Protein AF-A0A820UJE1-F1 (afdb_monomer_lite)

Foldseek 3Di:
DDDDDDDDDDPPPPPPPPPPADDQDPLQVLLLVVLVVQVPDPAADACVVSQVSQVVSQCQQQDQDPVRDGVLAPGDPVRNVVCCVSNPQWDADDDPDGGIHGNLVSQLVSCVVHHDPLSNLVSVLCNQLQDPPRDGPQWDDDPPDTDGNPPPCSLVVSLVSLVVSCVVCVPPPPVVSVVSNVVSVVVVVVVVVVVVVVVVVVVVPDDDDDDDDD

Organism: NCBI:txid392030

Sequence (214 aa):
MPKKLALAFVLAAASTLALAQTALPTAVQNYIHLLASTEASTSAVSIAPVYQAALDAQTALMQLTSTEQTVVETLSDSEFENAQNTLRGMVIARGYEIYANPEPNFFAHLAEKHGLPEDISFFQLTAKASGEKQIPAYLKDRATTPCVRYGEHIITELYENWQRYQRRWPLAYTQIVQQNLTDLEEVYSKSSVIFYRAIHAVASHSKPVRAYYN

pLDDT: mean 82.5, std 21.39, range [27.7, 98.69]

Secondary structure (DSSP, 8-state):
--------------------PPPPPHHHHHHHHHHHHHHH-SS---SHHHHHHHHHHHHHHT-B-TTS-BHHHHS-HHHHHHHHHHSTTEEEE-SSS-EEEE-HHHHHHHHHHH--HHHHHHHHHHHHHB-GGG-BTTEE--SSS-EE-TTSSHHHHHHHHHHHHHHH-TTSSHHHHHHHHHHHHHHHHHHHHHHHHHHHHHHTT---------

Radius of gyration: 27.83 Å; chains: 1; bounding box: 128×40×66 Å

Structure (mmCIF, N/CA/C/O backbone):
data_AF-A0A820UJE1-F1
#
_entry.id   AF-A0A820UJE1-F1
#
loop_
_atom_site.group_PDB
_atom_site.id
_atom_site.type_symbol
_atom_site.label_atom_id
_atom_site.label_alt_id
_atom_site.label_comp_id
_atom_site.label_asym_id
_atom_site.label_entity_id
_atom_site.label_seq_id
_atom_site.pdbx_PDB_ins_code
_atom_site.Cartn_x
_atom_site.Cartn_y
_atom_site.Cartn_z
_atom_site.occupancy
_atom_site.B_iso_or_equiv
_atom_site.auth_seq_id
_atom_site.auth_comp_id
_atom_site.auth_asym_id
_atom_site.auth_atom_id
_atom_site.pdbx_PDB_model_num
ATOM 1 N N . MET A 1 1 ? -69.999 -13.473 48.364 1.00 30.08 1 MET A N 1
ATOM 2 C CA . MET A 1 1 ? -69.240 -14.548 47.677 1.00 30.08 1 MET A CA 1
ATOM 3 C C . MET A 1 1 ? -68.849 -14.041 46.282 1.00 30.08 1 MET A C 1
ATOM 5 O O . MET A 1 1 ? -69.556 -13.179 45.788 1.00 30.08 1 MET A O 1
ATOM 9 N N . PRO A 1 2 ? -67.695 -14.461 45.734 1.00 49.50 2 PRO A N 1
ATOM 10 C CA . PRO A 1 2 ? -66.468 -13.704 45.391 1.00 49.50 2 PRO A CA 1
ATOM 11 C C . PRO A 1 2 ? -66.547 -12.979 44.017 1.00 49.50 2 PRO A C 1
ATOM 13 O O . PRO A 1 2 ? -67.532 -13.149 43.323 1.00 49.50 2 PRO A O 1
ATOM 16 N N . LYS A 1 3 ? -65.598 -12.197 43.476 1.00 41.28 3 LYS A N 1
ATOM 17 C CA . LYS A 1 3 ? -64.204 -11.809 43.774 1.00 41.28 3 LYS A CA 1
ATOM 18 C C . LYS A 1 3 ? -63.903 -10.562 42.918 1.00 41.28 3 LYS A C 1
ATOM 20 O O . LYS A 1 3 ? -64.308 -10.500 41.762 1.00 41.28 3 LYS A O 1
ATOM 25 N N . LYS A 1 4 ? -63.143 -9.614 43.470 1.00 56.38 4 LYS A N 1
ATOM 26 C CA . LYS A 1 4 ? -62.434 -8.570 42.714 1.00 56.38 4 LYS A CA 1
ATOM 27 C C . LYS A 1 4 ? -61.429 -9.238 41.764 1.00 56.38 4 LYS A C 1
ATOM 29 O O . LYS A 1 4 ? -60.678 -10.095 42.223 1.00 56.38 4 LYS A O 1
ATOM 34 N N . LEU A 1 5 ? -61.353 -8.808 40.506 1.00 45.59 5 LEU A N 1
ATOM 35 C CA . LEU A 1 5 ? -60.151 -8.978 39.687 1.00 45.59 5 LEU A CA 1
ATOM 36 C C . LEU A 1 5 ? -59.868 -7.663 38.957 1.00 45.59 5 LEU A C 1
ATOM 38 O O . LEU A 1 5 ? -60.525 -7.309 37.984 1.00 45.59 5 LEU A O 1
ATOM 42 N N . ALA A 1 6 ? -58.911 -6.921 39.507 1.00 49.84 6 ALA A N 1
ATOM 43 C CA . ALA A 1 6 ? -58.256 -5.812 38.842 1.00 49.84 6 ALA A CA 1
ATOM 44 C C . ALA A 1 6 ? -57.276 -6.397 37.819 1.00 49.84 6 ALA A C 1
ATOM 46 O O . ALA A 1 6 ? -56.399 -7.179 38.186 1.00 49.84 6 ALA A O 1
ATOM 47 N N . LEU A 1 7 ? -57.441 -6.041 36.547 1.00 47.47 7 LEU A N 1
ATOM 48 C CA . LEU A 1 7 ? -56.491 -6.376 35.495 1.00 47.47 7 LEU A CA 1
ATOM 49 C C . LEU A 1 7 ? -55.492 -5.216 35.393 1.00 47.47 7 LEU A C 1
ATOM 51 O O . LEU A 1 7 ? -55.808 -4.157 34.856 1.00 47.47 7 LEU A O 1
ATOM 55 N N . ALA A 1 8 ? -54.312 -5.394 35.983 1.00 50.28 8 ALA A N 1
ATOM 56 C CA . ALA A 1 8 ? -53.199 -4.467 35.837 1.00 50.28 8 ALA A CA 1
ATOM 57 C C . ALA A 1 8 ? -52.499 -4.740 34.498 1.00 50.28 8 ALA A C 1
ATOM 59 O O . ALA A 1 8 ? -51.944 -5.817 34.284 1.00 50.28 8 ALA A O 1
ATOM 60 N N . PHE A 1 9 ? -52.552 -3.764 33.594 1.00 45.19 9 PHE A N 1
ATOM 61 C CA . PHE A 1 9 ? -51.863 -3.782 32.309 1.00 45.19 9 PHE A CA 1
ATOM 62 C C . PHE A 1 9 ? -50.439 -3.249 32.530 1.00 45.19 9 PHE A C 1
ATOM 64 O O . PHE A 1 9 ? -50.237 -2.049 32.708 1.00 45.19 9 PHE A O 1
ATOM 71 N N . VAL A 1 10 ? -49.450 -4.142 32.600 1.00 50.09 10 VAL A N 1
ATOM 72 C CA . VAL A 1 10 ? -48.032 -3.767 32.704 1.00 50.09 10 VAL A CA 1
ATOM 73 C C . VAL A 1 10 ? -47.523 -3.459 31.294 1.00 50.09 10 VAL A C 1
ATOM 75 O O . VAL A 1 10 ? -47.227 -4.371 30.526 1.00 50.09 10 VAL A O 1
ATOM 78 N N . LEU A 1 11 ? -47.440 -2.171 30.939 1.00 48.62 11 LEU A N 1
ATOM 79 C CA . LEU A 1 11 ? -46.654 -1.716 29.788 1.00 48.62 11 LEU A CA 1
ATOM 80 C C . LEU A 1 11 ? -45.169 -1.905 30.121 1.00 48.62 11 LEU A C 1
ATOM 82 O O . LEU A 1 11 ? -44.580 -1.105 30.847 1.00 48.62 11 LEU A O 1
ATOM 86 N N . ALA A 1 12 ? -44.558 -2.957 29.585 1.00 50.88 12 ALA A N 1
ATOM 87 C CA . ALA A 1 12 ? -43.108 -3.067 29.528 1.00 50.88 12 ALA A CA 1
ATOM 88 C C . ALA A 1 12 ? -42.595 -2.129 28.423 1.00 50.88 12 ALA A C 1
ATOM 90 O O . ALA A 1 12 ? -42.677 -2.442 27.236 1.00 50.88 12 ALA A O 1
ATOM 91 N N . ALA A 1 13 ? -42.105 -0.951 28.812 1.00 52.72 13 ALA A N 1
ATOM 92 C CA . ALA A 1 13 ? -41.364 -0.068 27.922 1.00 52.72 13 ALA A CA 1
ATOM 93 C C . ALA A 1 13 ? -40.002 -0.709 27.614 1.00 52.72 13 ALA A C 1
ATOM 95 O O . ALA A 1 13 ? -39.101 -0.718 28.452 1.00 52.72 13 ALA A O 1
ATOM 96 N N . ALA A 1 14 ? -39.864 -1.286 26.421 1.00 53.31 14 ALA A N 1
ATOM 97 C CA . ALA A 1 14 ? -38.580 -1.724 25.895 1.00 53.31 14 ALA A CA 1
ATOM 98 C C . ALA A 1 14 ? -37.785 -0.489 25.451 1.00 53.31 14 ALA A C 1
ATOM 100 O O . ALA A 1 14 ? -37.914 -0.016 24.324 1.00 53.31 14 ALA A O 1
ATOM 101 N N . SER A 1 15 ? -36.985 0.066 26.358 1.00 49.78 15 SER A N 1
ATOM 102 C CA . SER A 1 15 ? -35.997 1.090 26.027 1.00 49.78 15 SER A CA 1
ATOM 103 C C . SER A 1 15 ? -34.847 0.430 25.265 1.00 49.78 15 SER A C 1
ATOM 105 O O . SER A 1 15 ? -33.932 -0.126 25.869 1.00 49.78 15 SER A O 1
ATOM 107 N N . THR A 1 16 ? -34.886 0.457 23.935 1.00 49.41 16 THR A N 1
ATOM 108 C CA . THR A 1 16 ? -33.722 0.123 23.108 1.00 49.41 16 THR A CA 1
ATOM 109 C C . THR A 1 16 ? -32.657 1.197 23.311 1.00 49.41 16 THR A C 1
ATOM 111 O O . THR A 1 16 ? -32.743 2.284 22.741 1.00 49.41 16 THR A O 1
ATOM 114 N N . LEU A 1 17 ? -31.657 0.901 24.140 1.00 52.72 17 LEU A N 1
ATOM 115 C CA . LEU A 1 17 ? -30.391 1.626 24.145 1.00 52.72 17 LEU A CA 1
ATOM 116 C C . LEU A 1 17 ? -29.704 1.352 22.803 1.00 52.72 17 LEU A C 1
ATOM 118 O O . LEU A 1 17 ? -29.095 0.303 22.612 1.00 52.72 17 LEU A O 1
ATOM 122 N N . ALA A 1 18 ? -29.838 2.280 21.856 1.00 53.78 18 ALA A N 1
ATOM 123 C CA . ALA A 1 18 ? -28.955 2.325 20.703 1.00 53.78 18 ALA A CA 1
ATOM 124 C C . ALA A 1 18 ? -27.559 2.684 21.229 1.00 53.78 18 ALA A C 1
ATOM 126 O O . ALA A 1 18 ? -27.301 3.833 21.587 1.00 53.78 18 ALA A O 1
ATOM 127 N N . LEU A 1 19 ? -26.683 1.684 21.347 1.00 55.41 19 LEU A N 1
ATOM 128 C CA . LEU A 1 19 ? -25.253 1.917 21.516 1.00 55.41 19 LEU A CA 1
ATOM 129 C C . LEU A 1 19 ? -24.808 2.790 20.340 1.00 55.41 19 LEU A C 1
ATOM 131 O O . LEU A 1 19 ? -24.937 2.388 19.185 1.00 55.41 19 LEU A O 1
ATOM 135 N N . ALA A 1 20 ? -24.364 4.011 20.634 1.00 58.59 20 ALA A N 1
ATOM 136 C CA . ALA A 1 20 ? -23.804 4.897 19.629 1.00 58.59 20 ALA A CA 1
ATOM 137 C C . ALA A 1 20 ? -22.527 4.240 19.091 1.00 58.59 20 ALA A C 1
ATOM 139 O O . ALA A 1 20 ? -21.513 4.220 19.783 1.00 58.59 20 ALA A O 1
ATOM 140 N N . GLN A 1 21 ? -22.604 3.662 17.892 1.00 61.16 21 GLN A N 1
ATOM 141 C CA . GLN A 1 21 ? -21.427 3.181 17.176 1.00 61.16 21 GLN A CA 1
ATOM 142 C C . GLN A 1 21 ? -20.508 4.371 16.914 1.00 61.16 21 GLN A C 1
ATOM 144 O O . GLN A 1 21 ? -20.946 5.413 16.416 1.00 61.16 21 GLN A O 1
ATOM 149 N N . THR A 1 22 ? -19.237 4.220 17.259 1.00 68.88 22 THR A N 1
ATOM 150 C CA . THR A 1 22 ? -18.209 5.181 16.885 1.00 68.88 22 THR A CA 1
ATOM 151 C C . THR A 1 22 ? -18.117 5.213 15.364 1.00 68.88 22 THR A C 1
ATOM 153 O O . THR A 1 22 ? -17.865 4.210 14.697 1.00 68.88 22 THR A O 1
ATOM 156 N N . ALA A 1 23 ? -18.401 6.378 14.783 1.00 81.25 23 ALA A N 1
ATOM 157 C CA . ALA A 1 23 ? -18.272 6.547 13.347 1.00 81.25 23 ALA A CA 1
ATOM 158 C C . ALA A 1 23 ? -16.792 6.418 12.962 1.00 81.25 23 ALA A C 1
ATOM 160 O O . ALA A 1 23 ? -15.936 7.083 13.550 1.00 81.25 23 ALA A O 1
ATOM 161 N N . LEU A 1 24 ? -16.497 5.584 11.960 1.00 89.69 24 LEU A N 1
ATOM 162 C CA . LEU A 1 24 ? -15.146 5.463 11.413 1.00 89.69 24 LEU A CA 1
ATOM 163 C C . LEU A 1 24 ? -14.645 6.832 10.910 1.00 89.69 24 LEU A C 1
ATOM 165 O O . LEU A 1 24 ? -15.453 7.630 10.419 1.00 89.69 24 LEU A O 1
ATOM 169 N N . PRO A 1 25 ? -13.328 7.107 10.969 1.00 94.81 25 PRO A N 1
ATOM 170 C CA . PRO A 1 25 ? -12.763 8.365 10.486 1.00 94.81 25 PRO A CA 1
ATOM 171 C C . PRO A 1 25 ? -13.161 8.695 9.040 1.00 94.81 25 PRO A C 1
ATOM 173 O O . PRO A 1 25 ? -13.310 7.804 8.204 1.00 94.81 25 PRO A O 1
ATOM 176 N N . THR A 1 26 ? -13.257 9.980 8.695 1.00 96.25 26 THR A N 1
ATOM 177 C CA . THR A 1 26 ? -13.631 10.417 7.335 1.00 96.25 26 THR A CA 1
ATOM 178 C C . THR A 1 26 ? -12.717 9.837 6.250 1.00 96.25 26 THR A C 1
ATOM 180 O O . THR A 1 26 ? -13.201 9.444 5.192 1.00 96.25 26 THR A O 1
ATOM 183 N N . ALA A 1 27 ? -11.410 9.718 6.514 1.00 97.81 27 ALA A N 1
ATOM 184 C CA . ALA A 1 27 ? -10.462 9.098 5.581 1.00 97.81 27 ALA A CA 1
ATOM 185 C C . ALA A 1 27 ? -10.822 7.633 5.273 1.00 97.81 27 ALA A C 1
ATOM 187 O O . ALA A 1 27 ? -10.753 7.196 4.127 1.00 97.81 27 ALA A O 1
ATOM 188 N N . VAL A 1 28 ? -11.298 6.903 6.284 1.00 97.69 28 VAL A N 1
ATOM 189 C CA . VAL A 1 28 ? -11.755 5.518 6.149 1.00 97.69 28 VAL A CA 1
ATOM 190 C C . VAL A 1 28 ? -13.023 5.439 5.295 1.00 97.69 28 VAL A C 1
ATOM 192 O O . VAL A 1 28 ? -13.122 4.602 4.401 1.00 97.69 28 VAL A O 1
ATOM 195 N N . GLN A 1 29 ? -13.975 6.346 5.512 1.00 97.06 29 GLN A N 1
ATOM 196 C CA . GLN A 1 29 ? -15.193 6.416 4.697 1.00 97.06 29 GLN A CA 1
ATOM 197 C C . GLN A 1 29 ? -14.880 6.759 3.231 1.00 97.06 29 GLN A C 1
ATOM 199 O O . GLN A 1 29 ? -15.433 6.142 2.319 1.00 97.06 29 GLN A O 1
ATOM 204 N N . ASN A 1 30 ? -13.947 7.687 2.998 1.00 98.25 30 ASN A N 1
ATOM 205 C CA . ASN A 1 30 ? -13.475 8.028 1.656 1.00 98.25 30 ASN A CA 1
ATOM 206 C C . ASN A 1 30 ? -12.833 6.831 0.951 1.00 98.25 30 ASN A C 1
ATOM 208 O O . ASN A 1 30 ? -13.122 6.599 -0.223 1.00 98.25 30 ASN A O 1
ATOM 212 N N . TYR A 1 31 ? -12.000 6.062 1.657 1.00 98.62 31 TYR A N 1
ATOM 213 C CA . TYR A 1 31 ? -11.415 4.835 1.123 1.00 98.62 31 TYR A CA 1
ATOM 214 C C . TYR A 1 31 ? -12.494 3.844 0.668 1.00 98.62 31 TYR A C 1
ATOM 216 O O . TYR A 1 31 ? -12.481 3.416 -0.485 1.00 98.62 31 TYR A O 1
ATOM 224 N N . ILE A 1 32 ? -13.468 3.547 1.535 1.00 98.12 32 ILE A N 1
ATOM 225 C CA . ILE A 1 32 ? -14.571 2.621 1.230 1.00 98.12 32 ILE A CA 1
ATOM 226 C C . ILE A 1 32 ? -15.334 3.076 -0.022 1.00 98.12 32 ILE A C 1
ATOM 228 O O . ILE A 1 32 ? -15.612 2.273 -0.915 1.00 98.12 32 ILE A O 1
ATOM 232 N N . HIS A 1 33 ? -15.641 4.371 -0.118 1.00 98.19 33 HIS A N 1
ATOM 233 C CA . HIS A 1 33 ? -16.352 4.932 -1.263 1.00 98.19 33 HIS A CA 1
ATOM 234 C C . HIS A 1 33 ? -15.537 4.845 -2.567 1.00 98.19 33 HIS A C 1
ATOM 236 O O . HIS A 1 33 ? -16.061 4.436 -3.605 1.00 98.19 33 HIS A O 1
ATOM 242 N N . LEU A 1 34 ? -14.251 5.209 -2.532 1.00 98.50 34 LEU A N 1
ATOM 243 C CA . LEU A 1 34 ? -13.372 5.144 -3.705 1.00 98.50 34 LEU A CA 1
ATOM 244 C C . LEU A 1 34 ? -13.132 3.708 -4.168 1.00 98.50 34 LEU A C 1
ATOM 246 O O . LEU A 1 34 ? -13.106 3.460 -5.376 1.00 98.50 34 LEU A O 1
ATOM 250 N N . LEU A 1 35 ? -13.013 2.763 -3.234 1.00 98.69 35 LEU A N 1
ATOM 251 C CA . LEU A 1 35 ? -12.910 1.347 -3.559 1.00 98.69 35 LEU A CA 1
ATOM 252 C C . LEU A 1 35 ? -14.166 0.862 -4.283 1.00 98.69 35 LEU A C 1
ATOM 254 O O . LEU A 1 35 ? -14.053 0.315 -5.377 1.00 98.69 35 LEU A O 1
ATOM 258 N N . ALA A 1 36 ? -15.353 1.137 -3.738 1.00 98.31 36 ALA A N 1
ATOM 259 C CA . ALA A 1 36 ? -16.612 0.749 -4.369 1.00 98.31 36 ALA A CA 1
ATOM 260 C C . ALA A 1 36 ? -16.767 1.348 -5.781 1.00 98.31 36 ALA A C 1
ATOM 262 O O . ALA A 1 36 ? -17.174 0.652 -6.710 1.00 98.31 36 ALA A O 1
ATOM 263 N N . SER A 1 37 ? -16.394 2.619 -5.962 1.00 98.00 37 SER A N 1
ATOM 264 C CA . SER A 1 37 ? -16.399 3.284 -7.273 1.00 98.00 37 SER A CA 1
ATOM 265 C C . SER A 1 37 ? -15.435 2.618 -8.266 1.00 98.00 37 SER A C 1
ATOM 267 O O . SER A 1 37 ? -15.793 2.366 -9.416 1.00 98.00 37 SER A O 1
ATOM 269 N N . THR A 1 38 ? -14.228 2.271 -7.809 1.00 98.44 38 THR A N 1
ATOM 270 C CA . THR A 1 38 ? -13.214 1.588 -8.626 1.00 98.44 38 THR A CA 1
ATOM 271 C C . THR A 1 38 ? -13.698 0.204 -9.061 1.00 98.44 38 THR A C 1
ATOM 273 O O . THR A 1 38 ? -13.609 -0.139 -10.237 1.00 98.44 38 THR A O 1
ATOM 276 N N . GLU A 1 39 ? -14.274 -0.573 -8.141 1.00 97.94 39 GLU A N 1
ATOM 277 C CA . GLU A 1 39 ? -14.795 -1.917 -8.423 1.00 97.94 39 GLU A CA 1
ATOM 278 C C . GLU A 1 39 ? -16.016 -1.915 -9.352 1.00 97.94 39 GLU A C 1
ATOM 280 O O . GLU A 1 39 ? -16.224 -2.871 -10.104 1.00 97.94 39 GLU A O 1
ATOM 285 N N . ALA A 1 40 ? -16.818 -0.849 -9.313 1.00 98.12 40 ALA A N 1
ATOM 286 C CA . ALA A 1 40 ? -17.959 -0.659 -10.202 1.00 98.12 40 ALA A CA 1
ATOM 287 C C . ALA A 1 40 ? -17.558 -0.171 -11.606 1.00 98.12 40 ALA A C 1
ATOM 289 O O . ALA A 1 40 ? -18.391 -0.183 -12.516 1.00 98.12 40 ALA A O 1
ATOM 290 N N . SER A 1 41 ? -16.306 0.256 -11.805 1.00 97.69 41 SER A N 1
ATOM 291 C CA . SER A 1 41 ? -15.843 0.760 -13.095 1.00 97.69 41 SER A CA 1
ATOM 292 C C . SER A 1 41 ? -15.837 -0.338 -14.158 1.00 97.69 41 SER A C 1
ATOM 294 O O . SER A 1 41 ? -15.224 -1.395 -13.993 1.00 97.69 41 SER A O 1
ATOM 296 N N . THR A 1 42 ? -16.472 -0.056 -15.297 1.00 96.44 42 THR A N 1
ATOM 297 C CA . THR A 1 42 ? -16.490 -0.938 -16.475 1.00 96.44 42 THR A CA 1
ATOM 298 C C . THR A 1 42 ? -15.301 -0.718 -17.411 1.00 96.44 42 THR A C 1
ATOM 300 O O . THR A 1 42 ? -15.140 -1.454 -18.382 1.00 96.44 42 THR A O 1
ATOM 303 N N . SER A 1 43 ? -14.487 0.307 -17.161 1.00 96.44 43 SER A N 1
ATOM 304 C CA . SER A 1 43 ? -13.277 0.627 -17.920 1.00 96.44 43 SER A CA 1
ATOM 305 C C . SER A 1 43 ? -12.063 0.701 -17.002 1.00 96.44 43 SER A C 1
ATOM 307 O O . SER A 1 43 ? -12.204 0.907 -15.795 1.00 96.44 43 SER A O 1
ATOM 309 N N . ALA A 1 44 ? -10.871 0.587 -17.586 1.00 98.31 44 ALA A N 1
ATOM 310 C CA . ALA A 1 44 ? -9.637 0.821 -16.851 1.00 98.31 44 ALA A CA 1
ATOM 311 C C . ALA A 1 44 ? -9.613 2.252 -16.283 1.00 98.31 44 ALA A C 1
ATOM 313 O O . ALA A 1 44 ? -9.927 3.217 -16.985 1.00 98.31 44 ALA A O 1
ATOM 314 N N . VAL A 1 45 ? -9.255 2.371 -15.011 1.00 98.38 45 VAL A N 1
ATOM 315 C CA . VAL A 1 45 ? -9.131 3.612 -14.243 1.00 98.38 45 VAL A CA 1
ATOM 316 C C . VAL A 1 45 ? -7.847 3.554 -13.428 1.00 98.38 45 VAL A C 1
ATOM 318 O O . VAL A 1 45 ? -7.356 2.473 -13.117 1.00 98.38 45 VAL A O 1
ATOM 321 N N . SER A 1 46 ? -7.287 4.708 -13.068 1.00 98.19 46 SER A N 1
ATOM 322 C CA . SER A 1 46 ? -6.111 4.703 -12.199 1.00 98.19 46 SER A CA 1
ATOM 323 C C . SER A 1 46 ? -6.469 4.186 -10.805 1.00 98.19 46 SER A C 1
ATOM 325 O O . SER A 1 46 ? -7.461 4.622 -10.217 1.00 98.19 46 SER A O 1
ATOM 327 N N . ILE A 1 47 ? -5.629 3.309 -10.258 1.00 98.62 47 ILE A N 1
ATOM 328 C CA . ILE A 1 47 ? -5.743 2.807 -8.877 1.00 98.62 47 ILE A CA 1
ATOM 329 C C . ILE A 1 47 ? -5.098 3.768 -7.865 1.00 98.62 47 ILE A C 1
ATOM 331 O O . ILE A 1 47 ? -5.369 3.692 -6.665 1.00 98.62 47 ILE A O 1
ATOM 335 N N . ALA A 1 48 ? -4.298 4.732 -8.327 1.00 98.19 48 ALA A N 1
ATOM 336 C CA . ALA A 1 48 ? -3.585 5.656 -7.450 1.00 98.19 48 ALA A CA 1
ATOM 337 C C . ALA A 1 48 ? -4.505 6.404 -6.458 1.00 98.19 48 ALA A C 1
ATOM 339 O O . ALA A 1 48 ? -4.146 6.471 -5.281 1.00 98.19 48 ALA A O 1
ATOM 340 N N . PRO A 1 49 ? -5.701 6.906 -6.843 1.00 98.44 49 PRO A N 1
ATOM 341 C CA . PRO A 1 49 ? -6.589 7.592 -5.902 1.00 98.44 49 PRO A CA 1
ATOM 342 C C . PRO A 1 49 ? -7.117 6.693 -4.777 1.00 98.44 49 PRO A C 1
ATOM 344 O O . PRO A 1 49 ? -7.141 7.116 -3.623 1.00 98.44 49 PRO A O 1
ATOM 347 N N . VAL A 1 50 ? -7.527 5.455 -5.083 1.00 98.62 50 VAL A N 1
ATOM 348 C CA . VAL A 1 50 ? -8.023 4.525 -4.052 1.00 98.62 50 VAL A CA 1
ATOM 349 C C . VAL A 1 50 ? -6.889 4.049 -3.148 1.00 98.62 50 VAL A C 1
ATOM 351 O O . VAL A 1 50 ? -7.084 3.922 -1.942 1.00 98.62 50 VAL A O 1
ATOM 354 N N . TYR A 1 51 ? -5.687 3.855 -3.693 1.00 98.50 51 TYR A N 1
ATOM 355 C CA . TYR A 1 51 ? -4.531 3.488 -2.884 1.00 98.50 51 TYR A CA 1
ATOM 356 C C . TYR A 1 51 ? -4.075 4.626 -1.967 1.00 98.50 51 TYR A C 1
ATOM 358 O O . TYR A 1 51 ? -3.817 4.388 -0.791 1.00 98.50 51 TYR A O 1
ATOM 366 N N . GLN A 1 52 ? -4.063 5.872 -2.449 1.00 98.31 52 GLN A N 1
ATOM 367 C CA . GLN A 1 52 ? -3.803 7.028 -1.589 1.00 98.31 52 GLN A CA 1
ATOM 368 C C . GLN A 1 52 ? -4.839 7.125 -0.463 1.00 98.31 52 GLN A C 1
ATOM 370 O O . GLN A 1 52 ? -4.470 7.303 0.693 1.00 98.31 52 GLN A O 1
ATOM 375 N N . ALA A 1 53 ? -6.123 6.919 -0.769 1.00 98.62 53 ALA A N 1
ATOM 376 C CA . ALA A 1 53 ? -7.161 6.900 0.256 1.00 98.62 53 ALA A CA 1
ATOM 377 C C . ALA A 1 53 ? -6.961 5.770 1.281 1.00 98.62 53 ALA A C 1
ATOM 379 O O . ALA A 1 53 ? -7.275 5.953 2.454 1.00 98.62 53 ALA A O 1
ATOM 380 N N . ALA A 1 54 ? -6.402 4.627 0.875 1.00 98.50 54 ALA A N 1
ATOM 381 C CA . ALA A 1 54 ? -6.041 3.547 1.791 1.00 98.50 54 ALA A CA 1
ATOM 382 C C . ALA A 1 54 ? -4.882 3.936 2.728 1.00 98.50 54 ALA A C 1
ATOM 384 O O . ALA A 1 54 ? -4.922 3.608 3.913 1.00 98.50 54 ALA A O 1
ATOM 385 N N . LEU A 1 55 ? -3.879 4.670 2.232 1.00 97.94 55 LEU A N 1
ATOM 386 C CA . LEU A 1 55 ? -2.783 5.214 3.049 1.00 97.94 55 LEU A CA 1
ATOM 387 C C . LEU A 1 55 ? -3.284 6.280 4.039 1.00 97.94 55 LEU A C 1
ATOM 389 O O . LEU A 1 55 ? -2.866 6.317 5.201 1.00 97.94 55 LEU A O 1
ATOM 393 N N . ASP A 1 56 ? -4.231 7.113 3.611 1.00 98.19 56 ASP A N 1
ATOM 394 C CA . ASP A 1 56 ? -4.880 8.099 4.477 1.00 98.19 56 ASP A CA 1
ATOM 395 C C . ASP A 1 56 ? -5.742 7.404 5.546 1.00 98.19 56 ASP A C 1
ATOM 397 O O . ASP A 1 56 ? -5.726 7.789 6.717 1.00 98.19 56 ASP A O 1
ATOM 401 N N . ALA A 1 57 ? -6.461 6.339 5.171 1.00 98.31 57 ALA A N 1
ATOM 402 C CA . ALA A 1 57 ? -7.220 5.501 6.093 1.00 98.31 57 ALA A CA 1
ATOM 403 C C . ALA A 1 57 ? -6.305 4.806 7.111 1.00 98.31 57 ALA A C 1
ATOM 405 O O . ALA A 1 57 ? -6.607 4.835 8.301 1.00 98.31 57 ALA A O 1
ATOM 406 N N . GLN A 1 58 ? -5.165 4.256 6.678 1.00 97.50 58 GLN A N 1
ATOM 407 C CA . GLN A 1 58 ? -4.117 3.738 7.564 1.00 97.50 58 GLN A CA 1
ATOM 408 C C . GLN A 1 58 ? -3.693 4.803 8.578 1.00 97.50 58 GLN A C 1
ATOM 410 O O . GLN A 1 58 ? -3.700 4.547 9.780 1.00 97.50 58 GLN A O 1
ATOM 415 N N . THR A 1 59 ? -3.370 6.008 8.107 1.00 97.56 59 THR A N 1
ATOM 416 C CA . THR A 1 59 ? -2.929 7.108 8.974 1.00 97.56 59 THR A CA 1
ATOM 417 C C . THR A 1 59 ? -3.998 7.464 10.005 1.00 97.56 59 THR A C 1
ATOM 419 O O . THR A 1 59 ? -3.691 7.610 11.185 1.00 97.56 59 THR A O 1
ATOM 422 N N . ALA A 1 60 ? -5.261 7.553 9.585 1.00 97.38 60 ALA A N 1
ATOM 423 C CA . ALA A 1 60 ? -6.374 7.872 10.473 1.00 97.38 60 ALA A CA 1
ATOM 424 C C . ALA A 1 60 ? -6.661 6.759 11.495 1.00 97.38 60 ALA A C 1
ATOM 426 O O . ALA A 1 60 ? -6.968 7.048 12.648 1.00 97.38 60 ALA A O 1
ATOM 427 N N . LEU A 1 61 ? -6.544 5.492 11.094 1.00 96.19 61 LEU A N 1
ATOM 428 C CA . LEU A 1 61 ? -6.725 4.336 11.975 1.00 96.19 61 LEU A CA 1
ATOM 429 C C . LEU A 1 61 ? -5.598 4.221 13.012 1.00 96.19 61 LEU A C 1
ATOM 431 O O . LEU A 1 61 ? -5.839 3.841 14.156 1.00 96.19 61 LEU A O 1
ATOM 435 N N . MET A 1 62 ? -4.383 4.609 12.629 1.00 96.88 62 MET A N 1
ATOM 436 C CA . MET A 1 62 ? -3.202 4.607 13.496 1.00 96.88 62 MET A CA 1
ATOM 437 C C . MET A 1 62 ? -3.019 5.906 14.289 1.00 96.88 62 MET A C 1
ATOM 439 O O . MET A 1 62 ? -2.068 6.028 15.061 1.00 96.88 62 MET A O 1
ATOM 443 N N . GLN A 1 63 ? -3.912 6.884 14.125 1.00 95.62 63 GLN A N 1
ATOM 444 C CA . GLN A 1 63 ? -3.842 8.136 14.864 1.00 95.62 63 GLN A CA 1
ATOM 445 C C . GLN A 1 63 ? -4.132 7.898 16.349 1.00 95.62 63 GLN A C 1
ATOM 447 O O . GLN A 1 63 ? -5.122 7.257 16.706 1.00 95.62 63 GLN A O 1
ATOM 452 N N . LEU A 1 64 ? -3.280 8.448 17.218 1.00 93.19 64 LEU A N 1
ATOM 453 C CA . LEU A 1 64 ? -3.496 8.414 18.661 1.00 93.19 64 LEU A CA 1
ATOM 454 C C . LEU A 1 64 ? -4.675 9.309 19.050 1.00 93.19 64 LEU A C 1
ATOM 456 O O . LEU A 1 64 ? -4.795 10.455 18.610 1.00 93.19 64 LEU A O 1
ATOM 460 N N . THR A 1 65 ? -5.530 8.772 19.906 1.00 90.12 65 THR A N 1
ATOM 461 C CA . THR A 1 65 ? -6.647 9.477 20.529 1.00 90.12 65 THR A CA 1
ATOM 462 C C . THR A 1 65 ? -6.197 10.169 21.821 1.00 90.12 65 THR A C 1
ATOM 464 O O . THR A 1 65 ? -5.044 10.069 22.242 1.00 90.12 65 THR A O 1
ATOM 467 N N . SER A 1 66 ? -7.118 10.860 22.499 1.00 89.12 66 SER A N 1
ATOM 468 C CA . SER A 1 66 ? -6.840 11.501 23.792 1.00 89.12 66 SER A CA 1
ATOM 469 C C . SER A 1 66 ? -6.483 10.519 24.914 1.00 89.12 66 SER A C 1
ATOM 471 O O . SER A 1 66 ? -6.027 10.957 25.964 1.00 89.12 66 SER A O 1
ATOM 473 N N . THR A 1 67 ? -6.721 9.216 24.727 1.00 88.94 67 THR A N 1
ATOM 474 C CA . THR A 1 67 ? -6.365 8.158 25.686 1.00 88.94 67 THR A CA 1
ATOM 475 C C . THR A 1 67 ? -5.031 7.486 25.356 1.00 88.94 67 THR A C 1
ATOM 477 O O . THR A 1 67 ? -4.737 6.439 25.921 1.00 88.94 67 THR A O 1
ATOM 480 N N . GLU A 1 68 ? -4.240 8.057 24.437 1.00 92.06 68 GLU A N 1
ATOM 481 C CA . GLU A 1 68 ? -2.970 7.493 23.941 1.00 92.06 68 GLU A CA 1
ATOM 482 C C . GLU A 1 68 ? -3.109 6.117 23.263 1.00 92.06 68 GLU A C 1
ATOM 484 O O . GLU A 1 68 ? -2.120 5.437 23.009 1.00 92.06 68 GLU A O 1
ATOM 489 N N . GLN A 1 69 ? -4.335 5.726 22.915 1.00 92.94 69 GLN A N 1
ATOM 490 C CA . GLN A 1 69 ? -4.636 4.541 22.113 1.00 92.94 69 GLN A CA 1
ATOM 491 C C . GLN A 1 69 ? -4.869 4.942 20.660 1.00 92.94 69 GLN A C 1
ATOM 493 O O . GLN A 1 69 ? -5.434 6.011 20.402 1.00 92.94 69 GLN A O 1
ATOM 498 N N . THR A 1 70 ? -4.488 4.089 19.713 1.00 94.56 70 THR A N 1
ATOM 499 C CA . THR A 1 70 ? -4.866 4.261 18.302 1.00 94.56 70 THR A CA 1
ATOM 500 C C . THR A 1 70 ? -6.377 4.110 18.118 1.00 94.56 70 THR A C 1
ATOM 502 O O . THR A 1 70 ? -7.049 3.473 18.929 1.00 94.56 70 THR A O 1
ATOM 505 N N . VAL A 1 71 ? -6.937 4.652 17.033 1.00 94.31 71 VAL A N 1
ATOM 506 C CA . VAL A 1 71 ? -8.369 4.479 16.724 1.00 94.31 71 VAL A CA 1
ATOM 507 C C . VAL A 1 71 ? -8.751 2.998 16.636 1.00 94.31 71 VAL A C 1
ATOM 509 O O . VAL A 1 71 ? -9.815 2.619 17.109 1.00 94.31 71 VAL A O 1
ATOM 512 N N . VAL A 1 72 ? -7.889 2.136 16.087 1.00 94.50 72 VAL A N 1
ATOM 513 C CA . VAL A 1 72 ? -8.163 0.687 16.000 1.00 94.50 72 VAL A CA 1
ATOM 514 C C . VAL A 1 72 ? -8.303 0.039 17.385 1.00 94.50 72 VAL A C 1
ATOM 516 O O . VAL A 1 72 ? -9.091 -0.892 17.560 1.00 94.50 72 VAL A O 1
ATOM 519 N N . GLU A 1 73 ? -7.568 0.529 18.381 1.00 95.12 73 GLU A N 1
ATOM 520 C CA . GLU A 1 73 ? -7.620 0.022 19.755 1.00 95.12 73 GLU A CA 1
ATOM 521 C C . GLU A 1 73 ? -8.835 0.514 20.542 1.00 95.12 73 GLU A C 1
ATOM 523 O O . GLU A 1 73 ? -9.241 -0.153 21.492 1.00 95.12 73 GLU A O 1
ATOM 528 N N . THR A 1 74 ? -9.422 1.654 20.167 1.00 93.69 74 THR A N 1
ATOM 529 C CA . THR A 1 74 ? -10.603 2.197 20.857 1.00 93.69 74 THR A CA 1
ATOM 530 C C . THR A 1 74 ? -11.918 1.583 20.385 1.00 93.69 74 THR A C 1
ATOM 532 O O . THR A 1 74 ? -12.926 1.722 21.079 1.00 93.69 74 THR A O 1
ATOM 535 N N . LEU A 1 75 ? -11.921 0.883 19.244 1.00 93.44 75 LEU A N 1
ATOM 536 C CA . LEU A 1 75 ? -13.089 0.146 18.763 1.00 93.44 75 LEU A CA 1
ATOM 537 C C . LEU A 1 75 ? -13.489 -0.944 19.768 1.00 93.44 75 LEU A C 1
ATOM 539 O O . LEU A 1 75 ? -12.647 -1.702 20.252 1.00 93.44 75 LEU A O 1
ATOM 543 N N . SER A 1 76 ? -14.785 -1.094 20.035 1.00 93.69 76 SER A N 1
ATOM 544 C CA . SER A 1 76 ? -15.306 -2.295 20.699 1.00 93.69 76 SER A CA 1
ATOM 545 C C . SER A 1 76 ? -15.064 -3.547 19.849 1.00 93.69 76 SER A C 1
ATOM 547 O O . SER A 1 76 ? -14.799 -3.460 18.650 1.00 93.69 76 SER A O 1
ATOM 549 N N . ASP A 1 77 ? -15.185 -4.735 20.443 1.00 94.50 77 ASP A N 1
ATOM 550 C CA . ASP A 1 77 ? -15.000 -6.004 19.721 1.00 94.50 77 ASP A CA 1
ATOM 551 C C . ASP A 1 77 ? -15.899 -6.114 18.485 1.00 94.50 77 ASP A C 1
ATOM 553 O O . ASP A 1 77 ? -15.424 -6.455 17.403 1.00 94.50 77 ASP A O 1
ATOM 557 N N . SER A 1 78 ? -17.171 -5.730 18.618 1.00 94.19 78 SER A N 1
ATOM 558 C CA . SER A 1 78 ? -18.119 -5.722 17.502 1.00 94.19 78 SER A CA 1
ATOM 559 C C . SER A 1 78 ? -17.779 -4.688 16.428 1.00 94.19 78 SER A C 1
ATOM 561 O O . SER A 1 78 ? -17.980 -4.942 15.243 1.00 94.19 78 SER A O 1
ATOM 563 N N . GLU A 1 79 ? -17.273 -3.514 16.816 1.00 94.69 79 GLU A N 1
ATOM 564 C CA . GLU A 1 79 ? -16.878 -2.481 15.851 1.00 94.69 79 GLU A CA 1
ATOM 565 C C . GLU A 1 79 ? -15.606 -2.880 15.109 1.00 94.69 79 GLU A C 1
ATOM 567 O O . GLU A 1 79 ? -15.509 -2.653 13.906 1.00 94.69 79 GLU A O 1
ATOM 572 N N . PHE A 1 80 ? -14.660 -3.514 15.802 1.00 95.62 80 PHE A N 1
ATOM 573 C CA . PHE A 1 80 ? -13.435 -4.024 15.204 1.00 95.62 80 PHE A CA 1
ATOM 574 C C . PHE A 1 80 ? -13.722 -5.150 14.205 1.00 95.62 80 PHE A C 1
ATOM 576 O O . PHE A 1 80 ? -13.240 -5.092 13.076 1.00 95.62 80 PHE A O 1
ATOM 583 N N . GLU A 1 81 ? -14.561 -6.128 14.562 1.00 94.69 81 GLU A N 1
ATOM 584 C CA . GLU A 1 81 ? -14.980 -7.189 13.635 1.00 94.69 81 GLU A CA 1
ATOM 585 C C . GLU A 1 81 ? -15.714 -6.607 12.415 1.00 94.69 81 GLU A C 1
ATOM 587 O O . GLU A 1 81 ? -15.437 -6.965 11.268 1.00 94.69 81 GLU A O 1
ATOM 592 N N . ASN A 1 82 ? -16.611 -5.642 12.634 1.00 94.31 82 ASN A N 1
ATOM 593 C CA . ASN A 1 82 ? -17.279 -4.952 11.535 1.00 94.31 82 ASN A CA 1
ATOM 594 C C . ASN A 1 82 ? -16.288 -4.172 10.650 1.00 94.31 82 ASN A C 1
ATOM 596 O O . ASN A 1 82 ? -16.415 -4.183 9.423 1.00 94.31 82 ASN A O 1
ATOM 600 N N . ALA A 1 83 ? -15.283 -3.525 11.245 1.00 94.81 83 ALA A N 1
ATOM 601 C CA . ALA A 1 83 ? -14.233 -2.826 10.513 1.00 94.81 83 ALA A CA 1
ATOM 602 C C . ALA A 1 83 ? -13.393 -3.797 9.670 1.00 94.81 83 ALA A C 1
ATOM 604 O O . ALA A 1 83 ? -13.159 -3.509 8.500 1.00 94.81 83 ALA A O 1
ATOM 605 N N . GLN A 1 84 ? -13.022 -4.969 10.194 1.00 95.00 84 GLN A N 1
ATOM 606 C CA . GLN A 1 84 ? -12.307 -5.996 9.423 1.00 95.00 84 GLN A CA 1
ATOM 607 C C . GLN A 1 84 ? -13.094 -6.446 8.185 1.00 95.00 84 GLN A C 1
ATOM 609 O O . GLN A 1 84 ? -12.519 -6.620 7.113 1.00 95.00 84 GLN A O 1
ATOM 614 N N . ASN A 1 85 ? -14.416 -6.577 8.308 1.00 93.38 85 ASN A N 1
ATOM 615 C CA . ASN A 1 85 ? -15.278 -6.961 7.190 1.00 93.38 85 ASN A CA 1
ATOM 616 C C . ASN A 1 85 ? -15.498 -5.823 6.179 1.00 93.38 85 ASN A C 1
ATOM 618 O O . ASN A 1 85 ? -15.616 -6.065 4.976 1.00 93.38 85 ASN A O 1
ATOM 622 N N . THR A 1 86 ? -15.562 -4.580 6.657 1.00 94.12 86 THR A N 1
ATOM 623 C CA . THR A 1 86 ? -15.859 -3.407 5.822 1.00 94.12 86 THR A CA 1
ATOM 624 C C . THR A 1 86 ? -14.619 -2.907 5.076 1.00 94.12 86 THR A C 1
ATOM 626 O O . THR A 1 86 ? -14.713 -2.500 3.917 1.00 94.12 86 THR A O 1
ATOM 629 N N . LEU A 1 87 ? -13.443 -2.960 5.705 1.00 96.50 87 LEU A N 1
ATOM 630 C CA . LEU A 1 87 ? -12.178 -2.445 5.172 1.00 96.50 87 LEU A CA 1
ATOM 631 C C . LEU A 1 87 ? -11.478 -3.454 4.264 1.00 96.50 87 LEU A C 1
ATOM 633 O O . LEU A 1 87 ? -10.311 -3.795 4.452 1.00 96.50 87 LEU A O 1
ATOM 637 N N . ARG A 1 88 ? -12.199 -3.919 3.240 1.00 96.88 88 ARG A N 1
ATOM 638 C CA . ARG A 1 88 ? -11.653 -4.799 2.198 1.00 96.88 88 ARG A CA 1
ATOM 639 C C . ARG A 1 88 ? -10.374 -4.195 1.628 1.00 96.88 88 ARG A C 1
ATOM 641 O O . ARG A 1 88 ? -10.350 -3.007 1.333 1.00 96.88 88 ARG A O 1
ATOM 648 N N . GLY A 1 89 ? -9.325 -4.998 1.482 1.00 96.69 89 GLY A N 1
ATOM 649 C CA . GLY A 1 89 ? -8.025 -4.526 0.999 1.00 96.69 89 GLY A CA 1
ATOM 650 C C . GLY A 1 89 ? -7.156 -3.825 2.035 1.00 96.69 89 GLY A C 1
ATOM 651 O O . GLY A 1 89 ? -6.068 -3.375 1.692 1.00 96.69 89 GLY A O 1
ATOM 652 N N . MET A 1 90 ? -7.586 -3.764 3.294 1.00 97.06 90 MET A N 1
ATOM 653 C CA . MET A 1 90 ? -6.734 -3.410 4.421 1.00 97.06 90 MET A CA 1
ATOM 654 C C . MET A 1 90 ? -6.622 -4.588 5.385 1.00 97.06 90 MET A C 1
ATOM 656 O O . MET A 1 90 ? -7.573 -5.342 5.584 1.00 97.06 90 MET A O 1
ATOM 660 N N . VAL A 1 91 ? -5.463 -4.722 6.021 1.00 94.69 91 VAL A N 1
ATOM 661 C CA . VAL A 1 91 ? -5.281 -5.592 7.183 1.00 94.69 91 VAL A CA 1
ATOM 662 C C . VAL A 1 91 ? -5.173 -4.701 8.406 1.00 94.69 91 VAL A C 1
ATOM 664 O O . VAL A 1 91 ? -4.306 -3.828 8.458 1.00 94.69 91 VAL A O 1
ATOM 667 N N . ILE A 1 92 ? -6.062 -4.925 9.372 1.00 95.06 92 ILE A N 1
ATOM 668 C CA . ILE A 1 92 ? -6.046 -4.243 10.664 1.00 95.06 92 ILE A CA 1
ATOM 669 C C . ILE A 1 92 ? -5.827 -5.253 11.791 1.00 95.06 92 ILE A C 1
ATOM 671 O O . ILE A 1 92 ? -6.411 -6.342 11.788 1.00 95.06 92 ILE A O 1
ATOM 675 N N . ALA A 1 93 ? -5.000 -4.874 12.758 1.00 93.31 93 ALA A N 1
ATOM 676 C CA . ALA A 1 93 ? -4.690 -5.652 13.948 1.00 93.31 93 ALA A CA 1
ATOM 677 C C . ALA A 1 93 ? -4.635 -4.749 15.186 1.00 93.31 93 ALA A C 1
ATOM 679 O O . ALA A 1 93 ? -4.324 -3.561 15.094 1.00 93.31 93 ALA A O 1
ATOM 680 N N . ARG A 1 94 ? -4.940 -5.340 16.343 1.00 93.94 94 ARG A N 1
ATOM 681 C CA . ARG A 1 94 ? -4.833 -4.726 17.673 1.00 93.94 94 ARG A CA 1
ATOM 682 C C . ARG A 1 94 ? -4.390 -5.768 18.697 1.00 93.94 94 ARG A C 1
ATOM 684 O O . ARG A 1 94 ? -4.569 -6.968 18.482 1.00 93.94 94 ARG A O 1
ATOM 691 N N . GLY A 1 95 ? -3.882 -5.314 19.840 1.00 91.38 95 GLY A N 1
ATOM 692 C CA . GLY A 1 95 ? -3.389 -6.179 20.912 1.00 91.38 95 GLY A CA 1
ATOM 693 C C . GLY A 1 95 ? -1.867 -6.280 20.886 1.00 91.38 95 GLY A C 1
ATOM 694 O O . GLY A 1 95 ? -1.193 -5.292 21.148 1.00 91.38 95 GLY A O 1
ATOM 695 N N . TYR A 1 96 ? -1.323 -7.469 20.606 1.00 85.56 96 TYR A N 1
ATOM 696 C CA . TYR A 1 96 ? 0.134 -7.681 20.605 1.00 85.56 96 TYR A CA 1
ATOM 697 C C . TYR A 1 96 ? 0.846 -6.903 19.488 1.00 85.56 96 TYR A C 1
ATOM 699 O O . TYR A 1 96 ? 1.926 -6.360 19.700 1.00 85.56 96 TYR A O 1
ATOM 707 N N . GLU A 1 97 ? 0.211 -6.817 18.320 1.00 86.44 97 GLU A N 1
ATOM 708 C CA . GLU A 1 97 ? 0.623 -5.965 17.208 1.00 86.44 97 GLU A CA 1
ATOM 709 C C . GLU A 1 97 ? -0.537 -5.033 16.866 1.00 86.44 97 GLU A C 1
ATOM 711 O O . GLU A 1 97 ? -1.689 -5.469 16.785 1.00 86.44 97 GLU A O 1
ATOM 716 N N . ILE A 1 98 ? -0.234 -3.750 16.684 1.00 92.50 98 ILE A N 1
ATOM 717 C CA . ILE A 1 98 ? -1.218 -2.725 16.341 1.00 92.50 98 ILE A CA 1
ATOM 718 C C . ILE A 1 98 ? -0.788 -2.122 15.012 1.00 92.50 98 ILE A C 1
ATOM 720 O O . ILE A 1 98 ? 0.265 -1.490 14.922 1.00 92.50 98 ILE A O 1
ATOM 724 N N . TYR A 1 99 ? -1.579 -2.357 13.973 1.00 92.88 99 TYR A N 1
ATOM 725 C CA . TYR A 1 99 ? -1.320 -1.817 12.645 1.00 92.88 99 TYR A CA 1
ATOM 726 C C . TYR A 1 99 ? -2.599 -1.758 11.813 1.00 92.88 99 TYR A C 1
ATOM 728 O O . TYR A 1 99 ? -3.558 -2.494 12.046 1.00 92.88 99 TYR A O 1
ATOM 736 N N . ALA A 1 100 ? -2.574 -0.897 10.803 1.00 95.56 100 ALA A N 1
ATOM 737 C CA . ALA A 1 100 ? -3.556 -0.834 9.737 1.00 95.56 100 ALA A CA 1
ATOM 738 C C . ALA A 1 100 ? -2.797 -0.561 8.441 1.00 95.56 100 ALA A C 1
ATOM 740 O O . ALA A 1 100 ? -2.248 0.522 8.291 1.00 95.56 100 ALA A O 1
ATOM 741 N N . ASN A 1 101 ? -2.743 -1.524 7.527 1.00 95.06 101 ASN A N 1
ATOM 742 C CA . ASN A 1 101 ? -1.963 -1.406 6.295 1.00 95.06 101 ASN A CA 1
ATOM 743 C C . ASN A 1 101 ? -2.804 -1.822 5.082 1.00 95.06 101 ASN A C 1
ATOM 745 O O . ASN A 1 101 ? -3.543 -2.808 5.174 1.00 95.06 101 ASN A O 1
ATOM 749 N N . PRO A 1 102 ? -2.665 -1.146 3.929 1.00 96.75 102 PRO A N 1
ATOM 750 C CA . PRO A 1 102 ? -3.118 -1.678 2.649 1.00 96.75 102 PRO A CA 1
ATOM 751 C C . PRO A 1 102 ? -2.531 -3.073 2.396 1.00 96.75 102 PRO A C 1
ATOM 753 O O . PRO A 1 102 ? -1.341 -3.295 2.613 1.00 96.75 102 PRO A O 1
ATOM 756 N N . GLU A 1 103 ? -3.348 -4.017 1.936 1.00 96.00 103 GLU A N 1
ATOM 757 C CA . GLU A 1 103 ? -2.911 -5.382 1.641 1.00 96.00 103 GLU A CA 1
ATOM 758 C C . GLU A 1 103 ? -2.365 -5.458 0.205 1.00 96.00 103 GLU A C 1
ATOM 760 O O . GLU A 1 103 ? -3.126 -5.258 -0.747 1.00 96.00 103 GLU A O 1
ATOM 765 N N . PRO A 1 104 ? -1.061 -5.726 0.006 1.00 93.62 104 PRO A N 1
ATOM 766 C CA . PRO A 1 104 ? -0.450 -5.616 -1.316 1.00 93.62 104 PRO A CA 1
ATOM 767 C C . PRO A 1 104 ? -1.068 -6.528 -2.377 1.00 93.62 104 PRO A C 1
ATOM 769 O O . PRO A 1 104 ? -1.228 -6.100 -3.522 1.00 93.62 104 PRO A O 1
ATOM 772 N N . ASN A 1 105 ? -1.448 -7.762 -2.023 1.00 95.94 105 ASN A N 1
ATOM 773 C CA . ASN A 1 105 ? -2.031 -8.681 -2.998 1.00 95.94 105 ASN A CA 1
ATOM 774 C C . ASN A 1 105 ? -3.413 -8.206 -3.444 1.00 95.94 105 ASN A C 1
ATOM 776 O O . ASN A 1 105 ? -3.728 -8.285 -4.626 1.00 95.94 105 ASN A O 1
ATOM 780 N N . PHE A 1 106 ? -4.232 -7.670 -2.547 1.00 97.62 106 PHE A N 1
ATOM 781 C CA . PHE A 1 106 ? -5.539 -7.119 -2.868 1.00 97.62 106 PHE A CA 1
ATOM 782 C C . PHE A 1 106 ? -5.421 -6.012 -3.912 1.00 97.62 106 PHE A C 1
ATOM 784 O O . PHE A 1 106 ? -6.122 -6.049 -4.922 1.00 97.62 106 PHE A O 1
ATOM 791 N N . PHE A 1 107 ? -4.504 -5.060 -3.712 1.00 98.19 107 PHE A N 1
ATOM 792 C CA . PHE A 1 107 ? -4.298 -3.983 -4.680 1.00 98.19 107 PHE A CA 1
ATOM 793 C C . PHE A 1 107 ? -3.703 -4.482 -6.000 1.00 98.19 107 PHE A C 1
ATOM 795 O O . PHE A 1 107 ? -4.053 -3.942 -7.047 1.00 98.19 107 PHE A O 1
ATOM 802 N N . ALA A 1 108 ? -2.887 -5.542 -5.987 1.00 98.31 108 ALA A N 1
ATOM 803 C CA . ALA A 1 108 ? -2.435 -6.190 -7.219 1.00 98.31 108 ALA A CA 1
ATOM 804 C C . ALA A 1 108 ? -3.615 -6.762 -8.018 1.00 98.31 108 ALA A C 1
ATOM 806 O O . ALA A 1 108 ? -3.757 -6.447 -9.196 1.00 98.31 108 ALA A O 1
ATOM 807 N N . HIS A 1 109 ? -4.523 -7.498 -7.371 1.00 98.31 109 HIS A N 1
ATOM 808 C CA . HIS A 1 109 ? -5.724 -8.025 -8.030 1.00 98.31 109 HIS A CA 1
ATOM 809 C C . HIS A 1 109 ? -6.676 -6.910 -8.492 1.00 98.31 109 HIS A C 1
ATOM 811 O O . HIS A 1 109 ? -7.267 -6.999 -9.571 1.00 98.31 109 HIS A O 1
ATOM 817 N N . LEU A 1 110 ? -6.827 -5.843 -7.698 1.00 98.56 110 LEU A N 1
ATOM 818 C CA . LEU A 1 110 ? -7.638 -4.685 -8.075 1.00 98.56 110 LEU A CA 1
ATOM 819 C C . LEU A 1 110 ? -7.068 -4.005 -9.328 1.00 98.56 110 LEU A C 1
ATOM 821 O O . LEU A 1 110 ? -7.820 -3.698 -10.253 1.00 98.56 110 LEU A O 1
ATOM 825 N N . ALA A 1 111 ? -5.747 -3.823 -9.385 1.00 98.56 111 ALA A N 1
ATOM 826 C CA . ALA A 1 111 ? -5.061 -3.237 -10.528 1.00 98.56 111 ALA A CA 1
ATOM 827 C C . ALA A 1 111 ? -5.105 -4.133 -11.767 1.00 98.56 111 ALA A C 1
ATOM 829 O O . ALA A 1 111 ? -5.358 -3.634 -12.856 1.00 98.56 111 ALA A O 1
ATOM 830 N N . GLU A 1 112 ? -4.942 -5.446 -11.623 1.00 98.50 112 GLU A N 1
ATOM 831 C CA . GLU A 1 112 ? -5.092 -6.387 -12.741 1.00 98.50 112 GLU A CA 1
ATOM 832 C C . GLU A 1 112 ? -6.482 -6.320 -13.377 1.00 98.50 112 GLU A C 1
ATOM 834 O O . GLU A 1 112 ? -6.617 -6.435 -14.595 1.00 98.50 112 GLU A O 1
ATOM 839 N N . LYS A 1 113 ? -7.520 -6.114 -12.562 1.00 98.19 113 LYS A N 1
ATOM 840 C CA . LYS A 1 113 ? -8.905 -6.093 -13.032 1.00 98.19 113 LYS A CA 1
ATOM 841 C C . LYS A 1 113 ? -9.354 -4.726 -13.557 1.00 98.19 113 LYS A C 1
ATOM 843 O O . LYS A 1 113 ? -10.113 -4.675 -14.522 1.00 98.19 113 LYS A O 1
ATOM 848 N N . HIS A 1 114 ? -8.932 -3.638 -12.914 1.00 98.50 114 HIS A N 1
ATOM 849 C CA . HIS A 1 114 ? -9.469 -2.294 -13.158 1.00 98.50 114 HIS A CA 1
ATOM 850 C C . HIS A 1 114 ? -8.402 -1.230 -13.439 1.00 98.50 114 HIS A C 1
ATOM 852 O O . HIS A 1 114 ? -8.761 -0.117 -13.807 1.00 98.50 114 HIS A O 1
ATOM 858 N N . GLY A 1 115 ? -7.120 -1.536 -13.251 1.00 98.44 115 GLY A N 1
ATOM 859 C CA . GLY A 1 115 ? -6.030 -0.566 -13.264 1.00 98.44 115 GLY A CA 1
ATOM 860 C C . GLY A 1 115 ? -5.485 -0.214 -14.644 1.00 98.44 115 GLY A C 1
ATOM 861 O O . GLY A 1 115 ? -5.760 -0.868 -15.653 1.00 98.44 115 GLY A O 1
ATOM 862 N N . LEU A 1 116 ? -4.654 0.825 -14.671 1.00 98.69 116 LEU A N 1
ATOM 863 C CA . LEU A 1 116 ? -3.809 1.163 -15.814 1.00 98.69 116 LEU A CA 1
ATOM 864 C C . LEU A 1 116 ? -2.528 0.298 -15.823 1.00 98.69 116 LEU A C 1
ATOM 866 O O . LEU A 1 116 ? -2.175 -0.297 -14.802 1.00 98.69 116 LEU A O 1
ATOM 870 N N . PRO A 1 117 ? -1.783 0.220 -16.945 1.00 98.62 117 PRO A N 1
ATOM 871 C CA . PRO A 1 117 ? -0.562 -0.590 -17.026 1.00 98.62 117 PRO A CA 1
ATOM 872 C C . PRO A 1 117 ? 0.503 -0.266 -15.962 1.00 98.62 117 PRO A C 1
ATOM 874 O O . PRO A 1 117 ? 1.205 -1.168 -15.494 1.00 98.62 117 PRO A O 1
ATOM 877 N N . GLU A 1 118 ? 0.630 1.006 -15.577 1.00 98.56 118 GLU A N 1
ATOM 878 C CA . GLU A 1 118 ? 1.479 1.453 -14.470 1.00 98.56 118 GLU A CA 1
ATOM 879 C C . GLU A 1 118 ? 1.017 0.896 -13.122 1.00 98.56 118 GLU A C 1
ATOM 881 O O . GLU A 1 118 ? 1.848 0.422 -12.353 1.00 98.56 118 GLU A O 1
ATOM 886 N N . ASP A 1 119 ? -0.292 0.871 -12.862 1.00 98.69 119 ASP A N 1
ATOM 887 C CA . ASP A 1 119 ? -0.859 0.367 -11.611 1.00 98.69 119 ASP A CA 1
ATOM 888 C C . ASP A 1 119 ? -0.608 -1.135 -11.486 1.00 98.69 119 ASP A C 1
ATOM 890 O O . ASP A 1 119 ? -0.111 -1.599 -10.462 1.00 98.69 119 ASP A O 1
ATOM 894 N N . ILE A 1 120 ? -0.881 -1.890 -12.556 1.00 98.69 120 ILE A N 1
ATOM 895 C CA . ILE A 1 120 ? -0.649 -3.341 -12.604 1.00 98.69 120 ILE A CA 1
ATOM 896 C C . ILE A 1 120 ? 0.805 -3.640 -12.236 1.00 98.69 120 ILE A C 1
ATOM 898 O O . ILE A 1 120 ? 1.086 -4.432 -11.337 1.00 98.69 120 ILE A O 1
ATOM 902 N N . SER A 1 121 ? 1.736 -2.951 -12.893 1.00 98.38 121 SER A N 1
ATOM 903 C CA . SER A 1 121 ? 3.166 -3.178 -12.691 1.00 98.38 121 SER A CA 1
ATOM 904 C C . SER A 1 121 ? 3.627 -2.756 -11.295 1.00 98.38 121 SER A C 1
ATOM 906 O O . SER A 1 121 ? 4.455 -3.436 -10.687 1.00 98.38 121 SER A O 1
ATOM 908 N N . PHE A 1 122 ? 3.082 -1.656 -10.769 1.00 98.56 122 PHE A N 1
ATOM 909 C CA . PHE A 1 122 ? 3.392 -1.156 -9.434 1.00 98.56 122 PHE A CA 1
ATOM 910 C C . PHE A 1 122 ? 2.944 -2.133 -8.348 1.00 98.56 122 PHE A C 1
ATOM 912 O O . PHE A 1 122 ? 3.737 -2.510 -7.480 1.00 98.56 122 PHE A O 1
ATOM 919 N N . PHE A 1 123 ? 1.685 -2.571 -8.390 1.00 98.31 123 PHE A N 1
ATOM 920 C CA . PHE A 1 123 ? 1.133 -3.409 -7.332 1.00 98.31 123 PHE A CA 1
ATOM 921 C C . PHE A 1 123 ? 1.615 -4.854 -7.412 1.00 98.31 123 PHE A C 1
ATOM 923 O O . PHE A 1 123 ? 1.830 -5.458 -6.365 1.00 98.31 123 PHE A O 1
ATOM 930 N N . GLN A 1 124 ? 1.912 -5.387 -8.601 1.00 97.50 124 GLN A N 1
ATOM 931 C CA . GLN A 1 124 ? 2.609 -6.673 -8.721 1.00 97.50 124 GLN A CA 1
ATOM 932 C C . GLN A 1 124 ? 4.004 -6.621 -8.085 1.00 97.50 124 GLN A C 1
ATOM 934 O O . GLN A 1 124 ? 4.397 -7.538 -7.360 1.00 97.50 124 GLN A O 1
ATOM 939 N N . LEU A 1 125 ? 4.754 -5.536 -8.311 1.00 97.12 125 LEU A N 1
ATOM 940 C CA . LEU A 1 125 ? 6.063 -5.357 -7.689 1.00 97.12 125 LEU A CA 1
ATOM 941 C C . LEU A 1 125 ? 5.953 -5.163 -6.171 1.00 97.12 125 LEU A C 1
ATOM 943 O O . LEU A 1 125 ? 6.740 -5.745 -5.428 1.00 97.12 125 LEU A O 1
ATOM 947 N N . THR A 1 126 ? 4.952 -4.414 -5.707 1.00 95.81 126 THR A N 1
ATOM 948 C CA . THR A 1 126 ? 4.677 -4.213 -4.275 1.00 95.81 126 THR A CA 1
ATOM 949 C C . THR A 1 126 ? 4.292 -5.524 -3.589 1.00 95.81 126 THR A C 1
ATOM 951 O O . THR A 1 126 ? 4.844 -5.848 -2.540 1.00 95.81 126 THR A O 1
ATOM 954 N N . ALA A 1 127 ? 3.416 -6.325 -4.202 1.00 94.81 127 ALA A N 1
ATOM 955 C CA . ALA A 1 127 ? 3.043 -7.645 -3.703 1.00 94.81 127 ALA A CA 1
ATOM 956 C C . ALA A 1 127 ? 4.251 -8.583 -3.629 1.00 94.81 127 ALA A C 1
ATOM 958 O O . ALA A 1 127 ? 4.437 -9.257 -2.627 1.00 94.81 127 ALA A O 1
ATOM 959 N N . LYS A 1 128 ? 5.134 -8.564 -4.635 1.00 93.25 128 LYS A N 1
ATOM 960 C CA . LYS A 1 128 ? 6.382 -9.341 -4.617 1.00 93.25 128 LYS A CA 1
ATOM 961 C C . LYS A 1 128 ? 7.382 -8.858 -3.561 1.00 93.25 128 LYS A C 1
ATOM 963 O O . LYS A 1 128 ? 8.126 -9.662 -3.002 1.00 93.25 128 LYS A O 1
ATOM 968 N N . ALA A 1 129 ? 7.445 -7.549 -3.324 1.00 91.88 129 ALA A N 1
ATOM 969 C CA . ALA A 1 129 ? 8.293 -6.957 -2.294 1.00 91.88 129 ALA A CA 1
ATOM 970 C C . ALA A 1 129 ? 7.760 -7.231 -0.877 1.00 91.88 129 ALA A C 1
ATOM 972 O O . ALA A 1 129 ? 8.534 -7.191 0.081 1.00 91.88 129 ALA A O 1
ATOM 973 N N . SER A 1 130 ? 6.470 -7.546 -0.746 1.00 89.00 130 SER A N 1
ATOM 974 C CA . SER A 1 130 ? 5.832 -7.965 0.495 1.00 89.00 130 SER A CA 1
ATOM 975 C C . SER A 1 130 ? 5.960 -9.481 0.680 1.00 89.00 130 SER A C 1
ATOM 977 O O . SER A 1 130 ? 5.548 -10.276 -0.155 1.00 89.00 130 SER A O 1
ATOM 979 N N . GLY A 1 131 ? 6.600 -9.901 1.763 1.00 79.12 131 GLY A N 1
ATOM 980 C CA . GLY A 1 131 ? 6.672 -11.294 2.187 1.00 79.12 131 GLY A CA 1
ATOM 981 C C . GLY A 1 131 ? 5.481 -11.692 3.062 1.00 79.12 131 GLY A C 1
ATOM 982 O O . GLY A 1 131 ? 4.463 -11.003 3.147 1.00 79.12 131 GLY A O 1
ATOM 983 N N . GLU A 1 132 ? 5.610 -12.831 3.739 1.00 78.00 132 GLU A N 1
ATOM 984 C CA . GLU A 1 132 ? 4.587 -13.320 4.666 1.00 78.00 132 GLU A CA 1
ATOM 985 C C . GLU A 1 132 ? 4.279 -12.287 5.761 1.00 78.00 132 GLU A C 1
ATOM 987 O O . GLU A 1 132 ? 5.173 -11.593 6.248 1.00 78.00 132 GLU A O 1
ATOM 992 N N . LYS A 1 133 ? 3.000 -12.185 6.151 1.00 76.88 133 LYS A N 1
ATOM 993 C CA . LYS A 1 133 ? 2.514 -11.224 7.162 1.00 76.88 133 LYS A CA 1
ATOM 994 C C . LYS A 1 133 ? 2.891 -9.764 6.860 1.00 76.88 133 LYS A C 1
ATOM 996 O O . LYS A 1 133 ? 3.068 -8.972 7.776 1.00 76.88 133 LYS A O 1
ATOM 1001 N N . GLN A 1 134 ? 3.033 -9.418 5.579 1.00 80.38 134 GLN A N 1
ATOM 1002 C CA . GLN A 1 134 ? 3.454 -8.094 5.108 1.00 80.38 134 GLN A CA 1
ATOM 1003 C C . GLN A 1 134 ? 4.871 -7.670 5.529 1.00 80.38 134 GLN A C 1
ATOM 1005 O O . GLN A 1 134 ? 5.253 -6.510 5.370 1.00 80.38 134 GLN A O 1
ATOM 1010 N N . ILE A 1 135 ? 5.686 -8.604 6.025 1.00 83.44 135 ILE A N 1
ATOM 1011 C CA . ILE A 1 135 ? 7.099 -8.359 6.309 1.00 83.44 135 ILE A CA 1
ATOM 1012 C C . ILE A 1 135 ? 7.836 -8.261 4.967 1.00 83.44 135 ILE A C 1
ATOM 1014 O O . ILE A 1 135 ? 7.629 -9.134 4.130 1.00 83.44 135 ILE A O 1
ATOM 1018 N N . PRO A 1 136 ? 8.719 -7.274 4.725 1.00 89.25 136 PRO A N 1
ATOM 1019 C CA . PRO A 1 136 ? 9.468 -7.183 3.472 1.00 89.25 136 PRO A CA 1
ATOM 1020 C C . PRO A 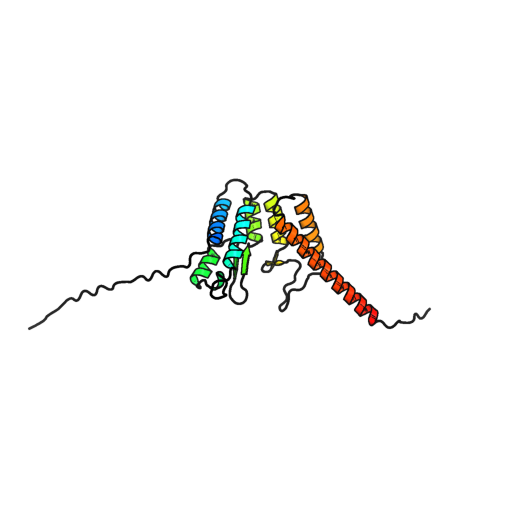1 136 ? 10.122 -8.509 3.059 1.00 89.25 136 PRO A C 1
ATOM 1022 O O . PRO A 1 136 ? 10.765 -9.169 3.872 1.00 89.25 136 PRO A O 1
ATOM 1025 N N . ALA A 1 137 ? 10.008 -8.894 1.786 1.00 90.88 137 ALA A N 1
ATOM 1026 C CA . ALA A 1 137 ? 10.402 -10.219 1.293 1.00 90.88 137 ALA A CA 1
ATOM 1027 C C . ALA A 1 137 ? 11.904 -10.524 1.455 1.00 90.88 137 ALA A C 1
ATOM 1029 O O . ALA A 1 137 ? 12.310 -11.690 1.502 1.00 90.88 137 ALA A O 1
ATOM 1030 N N . TYR A 1 138 ? 12.733 -9.479 1.561 1.00 88.50 138 TYR A N 1
ATOM 1031 C CA . TYR A 1 138 ? 14.161 -9.587 1.861 1.00 88.50 138 TYR A CA 1
ATOM 1032 C C . TYR A 1 138 ? 14.454 -9.885 3.339 1.00 88.50 138 TYR A C 1
ATOM 1034 O O . TYR A 1 138 ? 15.617 -10.068 3.696 1.00 88.50 138 TYR A O 1
ATOM 1042 N N . LEU A 1 139 ? 13.446 -9.941 4.207 1.00 87.44 139 LEU A N 1
ATOM 1043 C CA . LEU A 1 139 ? 13.561 -10.386 5.590 1.00 87.44 139 LEU A CA 1
ATOM 1044 C C . LEU A 1 139 ? 13.055 -11.825 5.722 1.00 87.44 139 LEU A C 1
ATOM 1046 O O . LEU A 1 139 ? 12.141 -12.268 5.033 1.00 87.44 139 LEU A O 1
ATOM 1050 N N . LYS A 1 140 ? 13.670 -12.569 6.634 1.00 81.75 140 LYS A N 1
ATOM 1051 C CA . LYS A 1 140 ? 13.245 -13.899 7.052 1.00 81.75 140 LYS A CA 1
ATOM 1052 C C . LYS A 1 140 ? 12.603 -13.788 8.423 1.00 81.75 140 LYS A C 1
ATOM 1054 O O . LYS A 1 140 ? 13.287 -13.389 9.370 1.00 81.75 140 LYS A O 1
ATOM 1059 N N . ASP A 1 141 ? 11.335 -14.178 8.514 1.00 73.19 141 ASP A N 1
ATOM 1060 C CA . ASP A 1 141 ? 10.642 -14.297 9.793 1.00 73.19 141 ASP A CA 1
ATOM 1061 C C . ASP A 1 141 ? 11.364 -15.355 10.650 1.00 73.19 141 ASP A C 1
ATOM 1063 O O . ASP A 1 141 ? 11.611 -16.491 10.225 1.00 73.19 141 ASP A O 1
ATOM 1067 N N . ARG A 1 142 ? 11.801 -14.951 11.840 1.00 70.06 142 ARG A N 1
ATOM 1068 C CA . ARG A 1 142 ? 12.378 -15.822 12.865 1.00 70.06 142 ARG A CA 1
ATOM 1069 C C . ARG A 1 142 ? 11.757 -15.418 14.191 1.00 70.06 142 ARG A C 1
ATOM 1071 O O . ARG A 1 142 ? 11.570 -14.234 14.436 1.00 70.06 142 ARG A O 1
ATOM 1078 N N . ALA A 1 143 ? 11.557 -16.401 15.069 1.00 58.59 143 ALA A N 1
ATOM 1079 C CA . ALA A 1 143 ? 10.796 -16.282 16.316 1.00 58.59 143 ALA A CA 1
ATOM 1080 C C . ALA A 1 143 ? 11.178 -15.124 17.266 1.00 58.59 143 ALA A C 1
ATOM 1082 O O . ALA A 1 143 ? 10.409 -14.828 18.172 1.00 58.59 143 ALA A O 1
ATOM 1083 N N . THR A 1 144 ? 12.345 -14.491 17.111 1.00 64.88 144 THR A N 1
ATOM 1084 C CA . THR A 1 144 ? 12.803 -13.410 17.999 1.00 64.88 144 THR A CA 1
ATOM 1085 C C . THR A 1 144 ? 13.195 -12.117 17.287 1.00 64.88 144 THR A C 1
ATOM 1087 O O . THR A 1 144 ? 13.082 -11.052 17.888 1.00 64.88 144 THR A O 1
ATOM 1090 N N . THR A 1 145 ? 13.675 -12.155 16.038 1.00 64.06 145 THR A N 1
ATOM 1091 C CA . THR A 1 145 ? 14.004 -10.942 15.264 1.00 64.06 145 THR A CA 1
ATOM 1092 C C . THR A 1 145 ? 14.106 -11.273 13.770 1.00 64.06 145 THR A C 1
ATOM 1094 O O . THR A 1 145 ? 14.820 -12.224 13.420 1.00 64.06 145 THR A O 1
ATOM 1097 N N . PRO A 1 146 ? 13.458 -10.507 12.870 1.00 70.94 146 PRO A N 1
ATOM 1098 C CA . PRO A 1 146 ? 13.601 -10.724 11.437 1.00 70.94 146 PRO A CA 1
ATOM 1099 C C . PRO A 1 146 ? 15.056 -10.507 10.998 1.00 70.94 146 PRO A C 1
ATOM 1101 O O . PRO A 1 146 ? 15.719 -9.557 11.411 1.00 70.94 146 PRO A O 1
ATOM 1104 N N . CYS A 1 147 ? 15.570 -11.411 10.164 1.00 81.44 147 CYS A N 1
ATOM 1105 C CA . CYS A 1 147 ? 16.940 -11.353 9.643 1.00 81.44 147 CYS A CA 1
ATOM 1106 C C . CYS A 1 147 ? 16.931 -11.056 8.144 1.00 81.44 147 CYS A C 1
ATOM 1108 O O . CYS A 1 147 ? 16.140 -11.644 7.415 1.00 81.44 147 CYS A O 1
ATOM 1110 N N . VAL A 1 148 ? 17.847 -10.220 7.659 1.00 82.75 148 VAL A N 1
ATOM 1111 C CA . VAL A 1 148 ? 17.976 -9.954 6.218 1.00 82.75 148 VAL A CA 1
ATOM 1112 C C . VAL A 1 148 ? 18.501 -11.192 5.470 1.00 82.75 148 VAL A C 1
ATOM 1114 O O . VAL A 1 148 ? 19.450 -11.844 5.909 1.00 82.75 148 VAL A O 1
ATOM 1117 N N . ARG A 1 149 ? 17.899 -11.498 4.317 1.00 82.12 149 ARG A N 1
ATOM 1118 C CA . ARG A 1 149 ? 18.220 -12.605 3.400 1.00 82.12 149 ARG A CA 1
ATOM 1119 C C . ARG A 1 149 ? 19.385 -12.252 2.468 1.00 82.12 149 ARG A C 1
ATOM 1121 O O . ARG A 1 149 ? 19.227 -12.112 1.254 1.00 82.12 149 ARG A O 1
ATOM 1128 N N . TYR A 1 150 ? 20.575 -12.069 3.037 1.00 77.94 150 TYR A N 1
ATOM 1129 C CA . TYR A 1 150 ? 21.788 -11.845 2.244 1.00 77.94 150 TYR A CA 1
ATOM 1130 C C . TYR A 1 150 ? 22.189 -13.096 1.448 1.00 77.94 150 TYR A C 1
ATOM 1132 O O . TYR A 1 150 ? 22.059 -14.215 1.934 1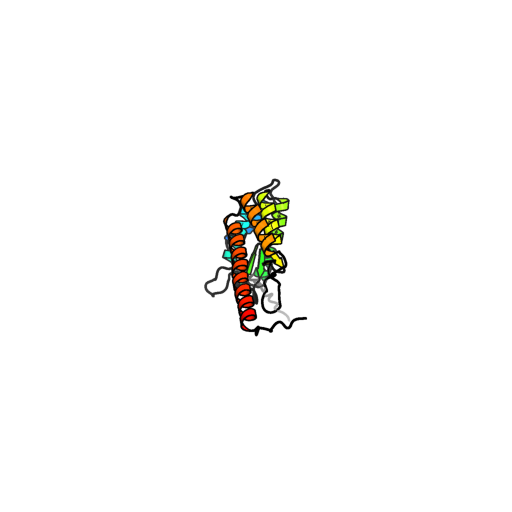.00 77.94 150 TYR A O 1
ATOM 1140 N N . GLY A 1 151 ? 22.716 -12.898 0.236 1.00 72.31 151 GLY A N 1
ATOM 1141 C CA . GLY A 1 151 ? 23.196 -13.983 -0.633 1.00 72.31 151 GLY A CA 1
ATOM 1142 C C . GLY A 1 151 ? 22.114 -14.682 -1.464 1.00 72.31 151 GLY A C 1
ATOM 1143 O O . GLY A 1 151 ? 22.445 -15.502 -2.309 1.00 72.31 151 GLY A O 1
ATOM 1144 N N . GLU A 1 152 ? 20.839 -14.326 -1.286 1.00 83.19 152 GLU A N 1
ATOM 1145 C CA . GLU A 1 152 ? 19.715 -14.878 -2.060 1.00 83.19 152 GLU A CA 1
ATOM 1146 C C . GLU A 1 152 ? 19.342 -14.010 -3.278 1.00 83.19 152 GLU A C 1
ATOM 1148 O O . GLU A 1 152 ? 18.288 -14.197 -3.874 1.00 83.19 152 GLU A O 1
ATOM 1153 N N . HIS A 1 153 ? 20.173 -13.015 -3.619 1.00 86.88 153 HIS A N 1
ATOM 1154 C CA . HIS A 1 153 ? 19.976 -12.022 -4.695 1.00 86.88 153 HIS A CA 1
ATOM 1155 C C . HIS A 1 153 ? 18.687 -11.177 -4.632 1.00 86.88 153 HIS A C 1
ATOM 1157 O O . HIS A 1 153 ? 18.542 -10.239 -5.412 1.00 86.88 153 HIS A O 1
ATOM 1163 N N . ILE A 1 154 ? 17.808 -11.420 -3.657 1.00 89.31 154 ILE A N 1
ATOM 1164 C CA . ILE A 1 154 ? 16.493 -10.781 -3.540 1.00 89.31 154 ILE A CA 1
ATOM 1165 C C . ILE A 1 154 ? 16.555 -9.251 -3.440 1.00 89.31 154 ILE A C 1
ATOM 1167 O O . ILE A 1 154 ? 15.760 -8.567 -4.071 1.00 89.31 154 ILE A O 1
ATOM 1171 N N . ILE A 1 155 ? 17.525 -8.693 -2.708 1.00 89.88 155 ILE A N 1
ATOM 1172 C CA . ILE A 1 155 ? 17.690 -7.232 -2.582 1.00 89.88 155 ILE A CA 1
ATOM 1173 C C . ILE A 1 155 ? 18.068 -6.619 -3.933 1.00 89.88 155 ILE A C 1
ATOM 1175 O O . ILE A 1 155 ? 17.451 -5.645 -4.356 1.00 89.88 155 ILE A O 1
ATOM 1179 N N . THR A 1 156 ? 19.054 -7.201 -4.624 1.00 90.88 156 THR A N 1
ATOM 1180 C CA . THR A 1 156 ? 19.496 -6.738 -5.948 1.00 90.88 156 THR A CA 1
ATOM 1181 C C . THR A 1 156 ? 18.363 -6.838 -6.964 1.00 90.88 156 THR A C 1
ATOM 1183 O O . THR A 1 156 ? 18.111 -5.887 -7.696 1.00 90.88 156 THR A O 1
ATOM 1186 N N . GLU A 1 157 ? 17.626 -7.950 -6.962 1.00 93.62 157 GLU A N 1
ATOM 1187 C CA . GLU A 1 157 ? 16.485 -8.150 -7.851 1.00 93.62 157 GLU A CA 1
ATOM 1188 C C . GLU A 1 157 ? 15.372 -7.119 -7.603 1.00 93.62 157 GLU A C 1
ATOM 1190 O O . GLU A 1 157 ? 14.851 -6.526 -8.551 1.00 93.62 157 GLU A O 1
ATOM 1195 N N . LEU A 1 158 ? 14.999 -6.881 -6.341 1.00 94.06 158 LEU A N 1
ATOM 1196 C CA . LEU A 1 158 ? 13.999 -5.871 -5.988 1.00 94.06 158 LEU A CA 1
ATOM 1197 C C . LEU A 1 158 ? 14.459 -4.469 -6.406 1.00 94.06 158 LEU A C 1
ATOM 1199 O O . LEU A 1 158 ? 13.680 -3.732 -7.008 1.00 94.06 158 LEU A O 1
ATOM 1203 N N . TYR A 1 159 ? 15.726 -4.128 -6.162 1.00 95.19 159 TYR A N 1
ATOM 1204 C CA . TYR A 1 159 ? 16.294 -2.833 -6.533 1.00 95.19 159 TYR A CA 1
ATOM 1205 C C . TYR A 1 159 ? 16.241 -2.596 -8.048 1.00 95.19 159 TYR A C 1
ATOM 1207 O O . TYR A 1 159 ? 15.718 -1.580 -8.508 1.00 95.19 159 TYR A O 1
ATOM 1215 N N . GLU A 1 160 ? 16.696 -3.562 -8.849 1.00 96.38 160 GLU A N 1
ATOM 1216 C CA . GLU A 1 160 ? 16.649 -3.469 -10.311 1.00 96.38 160 GLU A CA 1
ATOM 1217 C C . GLU A 1 160 ? 15.218 -3.360 -10.851 1.00 96.38 160 GLU A C 1
ATOM 1219 O O . GLU A 1 160 ? 14.970 -2.625 -11.813 1.00 96.38 160 GLU A O 1
ATOM 1224 N N . ASN A 1 161 ? 14.269 -4.079 -10.243 1.00 97.50 161 ASN A N 1
ATOM 1225 C CA . ASN A 1 161 ? 12.859 -4.003 -10.612 1.00 97.50 161 ASN A CA 1
ATOM 1226 C C . ASN A 1 161 ? 12.270 -2.618 -10.321 1.00 97.50 161 ASN A C 1
ATOM 1228 O O . ASN A 1 161 ? 11.639 -2.042 -11.208 1.00 97.50 161 ASN A O 1
ATOM 1232 N N . TRP A 1 162 ? 12.525 -2.051 -9.139 1.00 97.75 162 TRP A N 1
ATOM 1233 C CA . TRP A 1 162 ? 12.071 -0.701 -8.794 1.00 97.75 162 TRP A CA 1
ATOM 1234 C C . TRP A 1 162 ? 12.695 0.364 -9.694 1.00 97.75 162 TRP A C 1
ATOM 1236 O O . TRP A 1 162 ? 11.994 1.251 -10.179 1.00 97.75 162 TRP A O 1
ATOM 1246 N N . GLN A 1 163 ? 13.982 0.239 -10.020 1.00 98.06 163 GLN A N 1
ATOM 1247 C CA . GLN A 1 163 ? 14.625 1.131 -10.982 1.00 98.06 163 GLN A CA 1
ATOM 1248 C C . GLN A 1 163 ? 14.031 1.003 -12.395 1.00 98.06 163 GLN A C 1
ATOM 1250 O O . GLN A 1 163 ? 13.854 2.006 -13.091 1.00 98.06 163 GLN A O 1
ATOM 1255 N N . ARG A 1 164 ? 13.724 -0.221 -12.858 1.00 98.44 164 ARG A N 1
ATOM 1256 C CA . ARG A 1 164 ? 13.037 -0.433 -14.145 1.00 98.44 164 ARG A CA 1
ATOM 1257 C C . ARG A 1 164 ? 11.655 0.209 -14.146 1.00 98.44 164 ARG A C 1
ATOM 1259 O O . ARG A 1 164 ? 11.325 0.884 -15.119 1.00 98.44 164 ARG A O 1
ATOM 1266 N N . TYR A 1 165 ? 10.895 0.029 -13.068 1.00 98.50 165 TYR A N 1
ATOM 1267 C CA . TYR A 1 165 ? 9.592 0.656 -12.887 1.00 98.50 165 TYR A CA 1
ATOM 1268 C C . TYR A 1 165 ? 9.708 2.186 -12.976 1.00 98.50 165 TYR A C 1
ATOM 1270 O O . TYR A 1 165 ? 9.064 2.798 -13.827 1.00 98.50 165 TYR A O 1
ATOM 1278 N N . GLN A 1 166 ? 10.609 2.796 -12.196 1.00 98.38 166 GLN A N 1
ATOM 1279 C CA . GLN A 1 166 ? 10.821 4.249 -12.176 1.00 98.38 166 GLN A CA 1
ATOM 1280 C C . GLN A 1 166 ? 11.179 4.807 -13.560 1.00 98.38 166 GLN A C 1
ATOM 1282 O O . GLN A 1 166 ? 10.654 5.837 -13.972 1.00 98.38 166 GLN A O 1
ATOM 1287 N N . ARG A 1 167 ? 12.049 4.123 -14.316 1.00 98.44 167 ARG A N 1
ATOM 1288 C CA . ARG A 1 167 ? 12.404 4.547 -15.682 1.00 98.44 167 ARG A CA 1
ATOM 1289 C C . ARG A 1 167 ? 11.231 4.451 -16.654 1.00 98.44 167 ARG A C 1
ATOM 1291 O O . ARG A 1 167 ? 11.147 5.253 -17.581 1.00 98.44 167 ARG A O 1
ATOM 1298 N N . ARG A 1 168 ? 10.360 3.454 -16.485 1.00 98.50 168 ARG A N 1
ATOM 1299 C CA . ARG A 1 168 ? 9.219 3.218 -17.375 1.00 98.50 168 ARG A CA 1
ATOM 1300 C C . ARG A 1 168 ? 8.054 4.167 -17.084 1.00 98.50 168 ARG A C 1
ATOM 1302 O O . ARG A 1 168 ? 7.431 4.628 -18.037 1.00 98.50 168 ARG A O 1
ATOM 1309 N N . TRP A 1 169 ? 7.802 4.476 -15.812 1.00 98.31 169 TRP A N 1
ATOM 1310 C CA . TRP A 1 169 ? 6.705 5.332 -15.349 1.00 98.31 169 TRP A CA 1
ATOM 1311 C C . TRP A 1 169 ? 7.199 6.380 -14.334 1.00 98.31 169 TRP A C 1
ATOM 1313 O O . TRP A 1 169 ? 6.873 6.304 -13.151 1.00 98.31 169 TRP A O 1
ATOM 1323 N N . PRO A 1 170 ? 7.973 7.390 -14.769 1.00 97.56 170 PRO A N 1
ATOM 1324 C CA . PRO A 1 170 ? 8.681 8.304 -13.861 1.00 97.56 170 PRO A CA 1
ATOM 1325 C C . PRO A 1 170 ? 7.773 9.178 -12.982 1.00 97.56 170 PRO A C 1
ATOM 1327 O O . PRO A 1 170 ? 8.221 9.701 -11.962 1.00 97.56 170 PRO A O 1
ATOM 1330 N N . LEU A 1 171 ? 6.505 9.336 -13.368 1.00 97.44 171 LEU A N 1
ATOM 1331 C CA . LEU A 1 171 ? 5.523 10.165 -12.663 1.00 97.44 171 LEU A CA 1
ATOM 1332 C C . LEU A 1 171 ? 4.526 9.351 -11.823 1.00 97.44 171 LEU A C 1
ATOM 1334 O O . LEU A 1 171 ? 3.734 9.938 -11.092 1.00 97.44 171 LEU A O 1
ATOM 1338 N N . ALA A 1 172 ? 4.531 8.018 -11.929 1.00 97.56 172 ALA A N 1
ATOM 1339 C CA . ALA A 1 172 ? 3.582 7.163 -11.224 1.00 97.56 172 ALA A CA 1
ATOM 1340 C C . ALA A 1 172 ? 4.180 6.694 -9.891 1.00 97.56 172 ALA A C 1
ATOM 1342 O O . ALA A 1 172 ? 5.258 6.101 -9.868 1.00 97.56 172 ALA A O 1
ATOM 1343 N N . TYR A 1 173 ? 3.467 6.928 -8.784 1.00 97.50 173 TYR A N 1
ATOM 1344 C CA . TYR A 1 173 ? 3.848 6.480 -7.434 1.00 97.50 173 TYR A CA 1
ATOM 1345 C C . TYR A 1 173 ? 5.253 6.923 -6.980 1.00 97.50 173 TYR A C 1
ATOM 1347 O O . TYR A 1 173 ? 5.897 6.246 -6.177 1.00 97.50 173 TYR A O 1
ATOM 1355 N N . THR A 1 174 ? 5.737 8.070 -7.473 1.00 96.25 174 THR A N 1
ATOM 1356 C CA . THR A 1 174 ? 7.134 8.514 -7.330 1.00 96.25 174 THR A CA 1
ATOM 1357 C C . THR A 1 174 ? 7.641 8.481 -5.887 1.00 96.25 174 THR A C 1
ATOM 1359 O O . THR A 1 174 ? 8.744 7.997 -5.646 1.00 96.25 174 THR A O 1
ATOM 1362 N N . GLN A 1 175 ? 6.839 8.941 -4.922 1.00 94.62 175 GLN A N 1
ATOM 1363 C CA . GLN A 1 175 ? 7.234 8.958 -3.511 1.00 94.62 175 GLN A CA 1
ATOM 1364 C C . GLN A 1 175 ? 7.494 7.547 -2.966 1.00 94.62 175 GLN A C 1
ATOM 1366 O O . GLN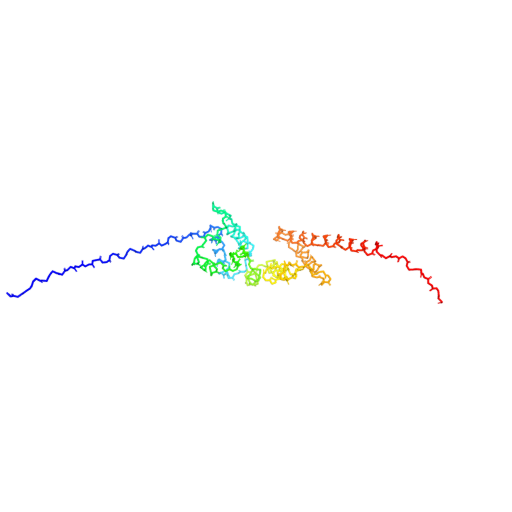 A 1 175 ? 8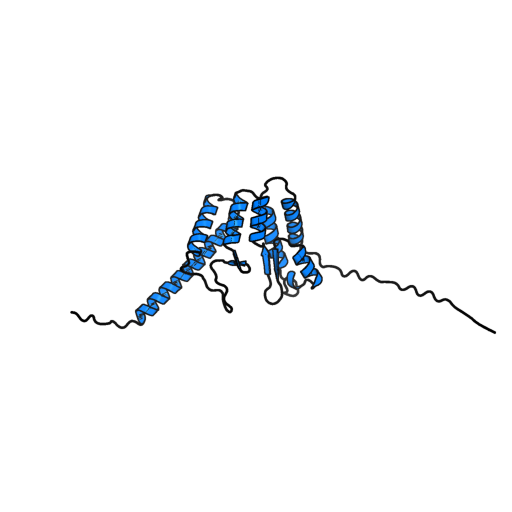.509 7.311 -2.318 1.00 94.62 175 GLN A O 1
ATOM 1371 N N . ILE A 1 176 ? 6.607 6.596 -3.262 1.00 94.12 176 ILE A N 1
ATOM 1372 C CA . ILE A 1 176 ? 6.692 5.229 -2.734 1.00 94.12 176 ILE A CA 1
ATOM 1373 C C . ILE A 1 176 ? 7.823 4.464 -3.417 1.00 94.12 176 ILE A C 1
ATOM 1375 O O . ILE A 1 176 ? 8.575 3.749 -2.758 1.00 94.12 176 ILE A O 1
ATOM 1379 N N . VAL A 1 177 ? 7.990 4.657 -4.726 1.00 97.12 177 VAL A N 1
ATOM 1380 C CA . VAL A 1 177 ? 9.114 4.093 -5.483 1.00 97.12 177 VAL A CA 1
ATOM 1381 C C . VAL A 1 177 ? 10.444 4.599 -4.921 1.00 97.12 17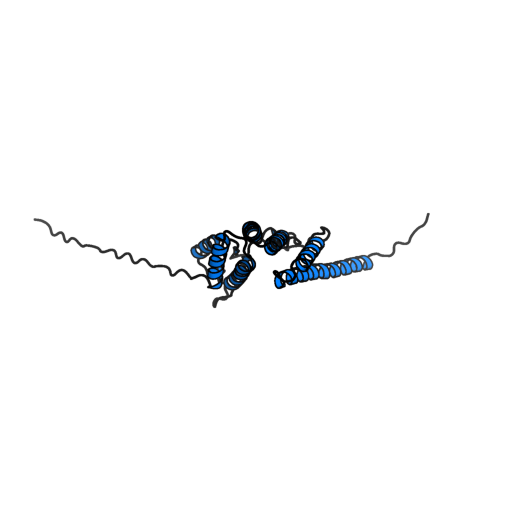7 VAL A C 1
ATOM 1383 O O . VAL A 1 177 ? 11.354 3.806 -4.688 1.00 97.12 177 VAL A O 1
ATOM 1386 N N . GLN A 1 178 ? 10.553 5.904 -4.653 1.00 96.31 178 GLN A N 1
ATOM 1387 C CA . GLN A 1 178 ? 11.772 6.490 -4.098 1.00 96.31 178 GLN A CA 1
ATOM 1388 C C . GLN A 1 178 ? 12.060 5.981 -2.681 1.00 96.31 178 GLN A C 1
ATOM 1390 O O . GLN A 1 178 ? 13.218 5.699 -2.367 1.00 96.31 178 GLN A O 1
ATOM 1395 N N . GLN A 1 179 ? 11.024 5.817 -1.852 1.00 93.56 179 GLN A N 1
ATOM 1396 C CA . GLN A 1 179 ? 11.174 5.246 -0.516 1.00 93.56 179 GLN A CA 1
ATOM 1397 C C . GLN A 1 179 ? 11.701 3.808 -0.595 1.00 93.56 179 GLN A C 1
ATOM 1399 O O . GLN A 1 179 ? 12.717 3.507 0.019 1.00 93.56 179 GLN A O 1
ATOM 1404 N N . ASN A 1 180 ? 11.105 2.956 -1.436 1.00 93.56 180 ASN A N 1
ATOM 1405 C CA . ASN A 1 180 ? 11.557 1.571 -1.612 1.00 93.56 180 ASN A CA 1
ATOM 1406 C C . ASN A 1 180 ? 13.019 1.481 -2.078 1.00 93.56 180 ASN A C 1
ATOM 1408 O O . ASN A 1 180 ? 13.774 0.641 -1.590 1.00 93.56 180 ASN A O 1
ATOM 1412 N N . LEU A 1 181 ? 13.437 2.339 -3.015 1.00 94.94 181 LEU A N 1
ATOM 1413 C CA . LEU A 1 181 ? 14.834 2.395 -3.458 1.00 94.94 181 LEU A CA 1
ATOM 1414 C C . LEU A 1 181 ? 15.768 2.797 -2.311 1.00 94.94 181 LEU A C 1
ATOM 1416 O O . LEU A 1 181 ? 16.783 2.137 -2.100 1.00 94.94 181 LEU A O 1
ATOM 1420 N N . THR A 1 182 ? 15.387 3.821 -1.545 1.00 93.75 182 THR A N 1
ATOM 1421 C CA . THR A 1 182 ? 16.149 4.300 -0.380 1.00 93.75 182 THR A CA 1
ATOM 1422 C C . THR A 1 182 ? 16.287 3.213 0.686 1.00 93.75 182 THR A C 1
ATOM 1424 O O . THR A 1 182 ? 17.386 2.966 1.176 1.00 93.75 182 THR A O 1
ATOM 1427 N N . ASP A 1 183 ? 15.199 2.509 1.000 1.00 89.88 183 ASP A N 1
ATOM 1428 C CA . ASP A 1 183 ? 15.189 1.446 2.007 1.00 89.88 183 ASP A CA 1
ATOM 1429 C C . ASP A 1 183 ? 16.101 0.280 1.595 1.00 89.88 183 ASP A C 1
ATOM 1431 O O . ASP A 1 183 ? 16.881 -0.235 2.401 1.00 89.88 183 ASP A O 1
ATOM 1435 N N . LEU A 1 184 ? 16.062 -0.118 0.319 1.00 91.69 184 LEU A N 1
ATOM 1436 C CA . LEU A 1 184 ? 16.936 -1.167 -0.214 1.00 91.69 184 LEU A CA 1
ATOM 1437 C C . LEU A 1 184 ? 18.414 -0.741 -0.203 1.00 91.69 184 LEU A C 1
ATOM 1439 O O . LEU A 1 184 ? 19.283 -1.554 0.126 1.00 91.69 184 LEU A O 1
ATOM 1443 N N . GLU A 1 185 ? 18.709 0.524 -0.510 1.00 90.56 185 GLU A N 1
ATOM 1444 C CA . GLU A 1 185 ? 20.056 1.103 -0.415 1.00 90.56 185 GLU A CA 1
ATOM 1445 C C . GLU A 1 185 ? 20.558 1.148 1.034 1.00 90.56 185 GLU A C 1
ATOM 1447 O O . GLU A 1 185 ? 21.723 0.839 1.308 1.00 90.56 185 GLU A O 1
ATOM 1452 N N . GLU A 1 186 ? 19.688 1.462 1.993 1.00 86.94 186 GLU A N 1
ATOM 1453 C CA . GLU A 1 186 ? 20.021 1.448 3.415 1.00 86.94 186 GLU A CA 1
ATOM 1454 C C . GLU A 1 186 ? 20.332 0.027 3.904 1.00 86.94 186 GLU A C 1
ATOM 1456 O O . GLU A 1 186 ? 21.354 -0.196 4.562 1.00 86.94 186 GLU A O 1
ATOM 1461 N N . VAL A 1 187 ? 19.509 -0.957 3.534 1.00 84.69 187 VAL A N 1
ATOM 1462 C CA . VAL A 1 187 ? 19.762 -2.371 3.852 1.00 84.69 187 VAL A CA 1
ATOM 1463 C C . VAL A 1 187 ? 21.103 -2.815 3.265 1.00 84.69 187 VAL A C 1
ATOM 1465 O O . VAL A 1 187 ? 21.917 -3.430 3.961 1.00 84.69 187 VAL A O 1
ATOM 1468 N N . TYR A 1 188 ? 21.384 -2.453 2.011 1.00 78.06 188 TYR A N 1
ATOM 1469 C CA . TYR A 1 188 ? 22.643 -2.791 1.356 1.00 78.06 188 TYR A CA 1
ATOM 1470 C C . TYR A 1 188 ? 23.851 -2.106 2.016 1.00 78.06 188 TYR A C 1
ATOM 1472 O O . TYR A 1 188 ? 24.854 -2.761 2.314 1.00 78.06 188 TYR A O 1
ATOM 1480 N N . SER A 1 189 ? 23.770 -0.811 2.323 1.00 77.69 189 SER A N 1
ATOM 1481 C CA . SER A 1 189 ? 24.870 -0.070 2.955 1.00 77.69 189 SER A CA 1
ATOM 1482 C C . SER A 1 189 ? 25.178 -0.589 4.363 1.00 77.69 189 SER A C 1
ATOM 1484 O O . SER A 1 189 ? 26.344 -0.834 4.689 1.00 77.69 189 SER A O 1
ATOM 1486 N N . LYS A 1 190 ? 24.159 -0.890 5.177 1.00 66.38 190 LYS A N 1
ATOM 1487 C CA . LYS A 1 190 ? 24.348 -1.499 6.504 1.00 66.38 190 LYS A CA 1
ATOM 1488 C C . LYS A 1 190 ? 24.942 -2.907 6.418 1.00 66.38 190 LYS A C 1
ATOM 1490 O O . LYS A 1 190 ? 25.741 -3.281 7.278 1.00 66.38 190 LYS A O 1
ATOM 1495 N N . SER A 1 191 ? 24.640 -3.661 5.360 1.00 56.19 191 SER A N 1
ATOM 1496 C CA . SER A 1 191 ? 25.275 -4.958 5.097 1.00 56.19 191 SER A CA 1
ATOM 1497 C C . SER A 1 191 ? 26.776 -4.842 4.818 1.00 56.19 191 SER A C 1
ATOM 1499 O O . SER A 1 191 ? 27.567 -5.639 5.327 1.00 56.19 191 SER A O 1
ATOM 1501 N N . SER A 1 192 ? 27.184 -3.803 4.082 1.00 51.34 192 SER A N 1
ATOM 1502 C CA . SER A 1 192 ? 28.583 -3.581 3.709 1.00 51.34 192 SER A CA 1
ATOM 1503 C C . SER A 1 192 ? 29.460 -3.228 4.918 1.00 51.34 192 SER A C 1
ATOM 1505 O O . SER A 1 192 ? 30.604 -3.674 5.001 1.00 51.34 192 SER A O 1
ATOM 1507 N N . VAL A 1 193 ? 28.900 -2.539 5.922 1.00 49.59 193 VAL A N 1
ATOM 1508 C CA . VAL A 1 193 ? 29.575 -2.245 7.201 1.00 49.59 193 VAL A CA 1
ATOM 1509 C C . VAL A 1 193 ? 29.747 -3.508 8.053 1.00 49.59 193 VAL A C 1
ATOM 1511 O O . VAL A 1 193 ? 30.792 -3.689 8.683 1.00 49.59 193 VAL A O 1
ATOM 1514 N N . ILE A 1 194 ? 28.759 -4.412 8.059 1.00 45.94 194 ILE A N 1
ATOM 1515 C CA . ILE A 1 194 ? 28.855 -5.701 8.765 1.00 45.94 194 ILE A CA 1
ATOM 1516 C C . ILE A 1 194 ? 29.894 -6.603 8.088 1.00 45.94 194 ILE A C 1
ATOM 1518 O O . ILE A 1 194 ? 30.721 -7.195 8.782 1.00 45.94 194 ILE A O 1
ATOM 1522 N N . PHE A 1 195 ? 29.929 -6.644 6.752 1.00 38.38 195 PHE A N 1
ATOM 1523 C CA . PHE A 1 195 ? 30.959 -7.372 6.005 1.00 38.38 195 PHE A CA 1
ATOM 1524 C C . PHE A 1 195 ? 32.367 -6.810 6.253 1.00 38.38 195 PHE A C 1
ATOM 1526 O O . PHE A 1 195 ? 33.284 -7.584 6.525 1.00 38.38 195 PHE A O 1
ATOM 1533 N N . TYR A 1 196 ? 32.547 -5.484 6.262 1.00 37.09 196 TYR A N 1
ATOM 1534 C CA . TYR A 1 196 ? 33.841 -4.865 6.584 1.00 37.09 196 TYR A CA 1
ATOM 1535 C C . TYR A 1 196 ? 34.306 -5.181 8.014 1.00 37.09 196 TYR A C 1
ATOM 1537 O O . TYR A 1 196 ? 35.483 -5.470 8.236 1.00 37.09 196 TYR A O 1
ATOM 1545 N N . ARG A 1 197 ? 33.391 -5.184 8.993 1.00 37.69 197 ARG A N 1
ATOM 1546 C CA . ARG A 1 197 ? 33.709 -5.562 10.380 1.00 37.69 197 ARG A CA 1
ATOM 1547 C C . ARG A 1 197 ? 34.003 -7.055 10.528 1.00 37.69 197 ARG A C 1
ATOM 1549 O O . ARG A 1 197 ? 34.908 -7.402 11.281 1.00 37.69 197 ARG A O 1
ATOM 1556 N N . ALA A 1 198 ? 33.310 -7.926 9.795 1.00 37.19 198 ALA A N 1
ATOM 1557 C CA . ALA A 1 198 ? 33.580 -9.363 9.791 1.00 37.19 198 ALA A CA 1
ATOM 1558 C C . ALA A 1 198 ? 34.946 -9.686 9.158 1.00 37.19 198 ALA A C 1
ATOM 1560 O O . ALA A 1 198 ? 35.716 -10.456 9.728 1.00 37.19 198 ALA A O 1
ATOM 1561 N N . ILE A 1 199 ? 35.302 -9.035 8.046 1.00 40.31 199 ILE A N 1
ATOM 1562 C CA . ILE A 1 199 ? 36.611 -9.203 7.396 1.00 40.31 199 ILE A CA 1
ATOM 1563 C C . ILE A 1 199 ? 37.743 -8.672 8.2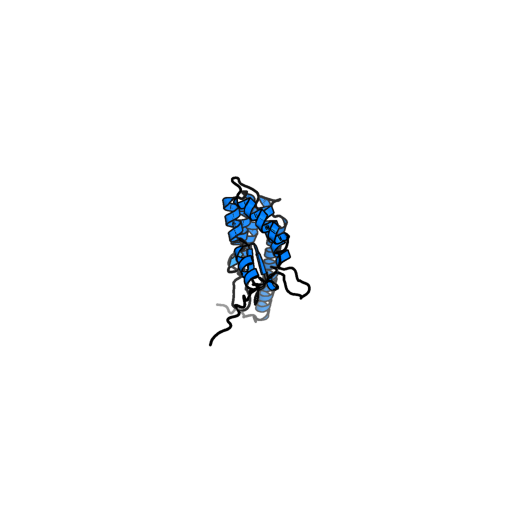94 1.00 40.31 199 ILE A C 1
ATOM 1565 O O . ILE A 1 199 ? 38.766 -9.339 8.446 1.00 40.31 199 ILE A O 1
ATOM 1569 N N . HIS A 1 200 ? 37.557 -7.535 8.977 1.00 37.34 200 HIS A N 1
ATOM 1570 C CA . HIS A 1 200 ? 38.556 -7.021 9.926 1.00 37.34 200 HIS A CA 1
ATOM 1571 C C . HIS A 1 200 ? 38.649 -7.817 11.241 1.00 37.34 200 HIS A C 1
ATOM 1573 O O . HIS A 1 200 ? 39.734 -7.920 11.823 1.00 37.34 200 HIS A O 1
ATOM 1579 N N . ALA A 1 201 ? 37.560 -8.432 11.707 1.00 37.34 201 ALA A N 1
ATOM 1580 C CA . ALA A 1 201 ? 37.591 -9.326 12.866 1.00 37.34 201 ALA A CA 1
ATOM 1581 C C . ALA A 1 201 ? 38.317 -10.648 12.552 1.00 37.34 201 ALA A C 1
ATOM 1583 O O . ALA A 1 201 ? 39.080 -11.137 13.385 1.00 37.34 201 ALA A O 1
ATOM 1584 N N . VAL A 1 202 ? 38.158 -11.181 11.334 1.00 42.88 202 VAL A N 1
ATOM 1585 C CA . VAL A 1 202 ? 38.879 -12.378 10.866 1.00 42.88 202 VAL A CA 1
ATOM 1586 C C . VAL A 1 202 ? 40.364 -12.075 10.629 1.00 42.88 202 VAL A C 1
ATOM 1588 O O . VAL A 1 202 ? 41.219 -12.851 11.051 1.00 42.88 202 VAL A O 1
ATOM 1591 N N . ALA A 1 203 ? 40.695 -10.912 10.058 1.00 42.47 203 ALA A N 1
ATOM 1592 C CA . ALA A 1 203 ? 42.083 -10.503 9.817 1.00 42.47 203 ALA A CA 1
ATOM 1593 C C . ALA A 1 203 ? 42.884 -10.192 11.100 1.00 42.47 203 ALA A C 1
ATOM 1595 O O . ALA A 1 203 ? 44.111 -10.263 11.083 1.00 42.47 203 ALA A O 1
ATOM 1596 N N . SER A 1 204 ? 42.222 -9.871 12.220 1.00 40.53 204 SER A N 1
ATOM 1597 C CA . SER A 1 204 ? 42.888 -9.596 13.508 1.00 40.53 204 SER A CA 1
ATOM 1598 C C . SER A 1 204 ? 43.128 -10.840 14.379 1.00 40.53 204 SER A C 1
ATOM 1600 O O . SER A 1 204 ? 43.863 -10.752 15.361 1.00 40.53 204 SER A O 1
ATOM 1602 N N . HIS A 1 205 ? 42.567 -12.001 14.012 1.00 42.25 205 HIS A N 1
ATOM 1603 C CA . HIS A 1 205 ? 42.705 -13.261 14.764 1.00 42.25 205 HIS A CA 1
ATOM 1604 C C . HIS A 1 205 ? 43.522 -14.347 14.046 1.00 42.25 205 HIS A C 1
ATOM 1606 O O . HIS A 1 205 ? 43.867 -15.362 14.654 1.00 42.25 205 HIS A O 1
ATOM 1612 N N . SER A 1 206 ? 43.899 -14.150 12.781 1.00 38.16 206 SER A N 1
ATOM 1613 C CA . SER A 1 206 ? 44.796 -15.065 12.073 1.00 38.16 206 SER A CA 1
ATOM 1614 C C . SER A 1 206 ? 46.263 -14.740 12.375 1.00 38.16 206 SER A C 1
ATOM 1616 O O . SER A 1 206 ? 46.841 -13.821 11.795 1.00 38.16 206 SER A O 1
ATOM 1618 N N . LYS A 1 207 ? 46.895 -15.512 13.273 1.00 39.38 207 LYS A N 1
ATOM 1619 C CA . LYS A 1 207 ? 48.366 -15.565 13.371 1.00 39.38 207 LYS A CA 1
ATOM 1620 C C . LYS A 1 207 ? 48.955 -15.982 12.010 1.00 39.38 207 LYS A C 1
ATOM 1622 O O . LYS A 1 207 ? 48.376 -16.852 11.357 1.00 39.38 207 LYS A O 1
ATOM 1627 N N . PRO A 1 208 ? 50.108 -15.431 11.592 1.00 35.00 208 PRO A N 1
ATOM 1628 C CA . PRO A 1 208 ? 50.722 -15.792 10.322 1.00 35.00 208 PRO A CA 1
ATOM 1629 C C . PRO A 1 208 ? 51.223 -17.238 10.389 1.00 35.00 208 PRO A C 1
ATOM 1631 O O . PRO A 1 208 ? 52.138 -17.559 11.150 1.00 35.00 208 PRO A O 1
ATOM 1634 N N . VAL A 1 209 ? 50.624 -18.124 9.596 1.00 32.50 209 VAL A N 1
ATOM 1635 C CA . VAL A 1 209 ? 51.147 -19.477 9.393 1.00 32.50 209 VAL A CA 1
ATOM 1636 C C . VAL A 1 209 ? 52.300 -19.373 8.397 1.00 32.50 209 VAL A C 1
ATOM 1638 O O . VAL A 1 209 ? 52.108 -19.011 7.238 1.00 32.50 209 VAL A O 1
ATOM 1641 N N . ARG A 1 210 ? 53.518 -19.646 8.881 1.00 32.53 210 ARG A N 1
ATOM 1642 C CA . ARG A 1 210 ? 54.724 -19.808 8.059 1.00 32.53 210 ARG A CA 1
ATOM 1643 C C . ARG A 1 210 ? 54.482 -20.885 7.004 1.00 32.53 210 ARG A C 1
ATOM 1645 O O . ARG A 1 210 ? 54.150 -22.017 7.348 1.00 32.53 210 ARG A O 1
ATOM 1652 N N . ALA A 1 211 ? 54.719 -20.531 5.746 1.00 31.27 211 ALA A N 1
ATOM 1653 C CA . ALA A 1 211 ? 54.854 -21.486 4.659 1.00 31.27 211 ALA A CA 1
ATOM 1654 C C . ALA A 1 211 ? 56.069 -22.392 4.919 1.00 31.27 211 ALA A C 1
ATOM 1656 O O . ALA A 1 211 ? 57.183 -21.896 5.102 1.00 31.27 211 ALA A O 1
ATOM 1657 N N . TYR A 1 212 ? 55.850 -23.705 4.927 1.00 27.70 212 TYR A N 1
ATOM 1658 C CA . TYR A 1 212 ? 56.907 -24.695 4.752 1.00 27.70 212 TYR A CA 1
ATOM 1659 C C . TYR A 1 212 ? 56.777 -25.293 3.349 1.00 27.70 212 TYR A C 1
ATOM 1661 O O . TYR A 1 212 ? 55.700 -25.731 2.950 1.00 27.70 212 TYR A O 1
ATOM 1669 N N . TYR A 1 213 ? 57.891 -25.231 2.622 1.00 28.95 213 TYR A N 1
ATOM 1670 C CA . TYR A 1 213 ? 58.135 -25.832 1.314 1.00 28.95 213 TYR A CA 1
ATOM 1671 C C . TYR A 1 213 ? 58.008 -27.361 1.345 1.00 28.95 213 TYR A C 1
ATOM 1673 O O . TYR A 1 213 ? 58.361 -27.982 2.348 1.00 28.95 213 TYR A O 1
ATOM 1681 N N . ASN A 1 214 ? 57.615 -27.934 0.204 1.00 32.06 214 ASN A N 1
ATOM 1682 C CA . ASN A 1 214 ? 58.390 -28.944 -0.528 1.00 32.06 214 ASN A CA 1
ATOM 1683 C C . ASN A 1 214 ? 58.112 -28.790 -2.024 1.00 32.06 214 ASN A C 1
ATOM 1685 O O . ASN A 1 214 ? 56.915 -28.691 -2.375 1.00 32.06 214 ASN A O 1
#